Protein AF-A0A0J1GHX7-F1 (afdb_monomer)

Foldseek 3Di:
DDPPQFDEAEPPGDDDVPDQHAQEEEEAECQQDPPCLHLLNLLLRDPQFDSNNSYYYYPYDYLDFLPLCFDVRVNVVVLLVCLAPVHHHQAYEYYYLVSLCLVLLVQFDQACQPPPALVSRHDPVSLVVSLVRNQVSVVRSVVSNCVSCVPPPDQHAYEYEQAEQFFQPQFDPDNPPTDSNVVSCVSRNHDPPRVRSSVNSVVSSCSNVPVHQVVQDDVVNNYHYQHQYPQADRDPPHNVVQAVGRRHGGSVVSVSSCVPGPCVSCVVVVRGRDD

Structure (mmCIF, N/CA/C/O backbone):
data_AF-A0A0J1GHX7-F1
#
_entry.id   AF-A0A0J1GHX7-F1
#
loop_
_atom_site.group_PDB
_atom_site.id
_atom_site.type_symbol
_atom_site.label_atom_id
_atom_site.label_alt_id
_atom_site.label_comp_id
_atom_site.label_asym_id
_atom_site.label_entity_id
_atom_site.label_seq_id
_atom_site.pdbx_PDB_ins_code
_atom_site.Cartn_x
_atom_site.Cartn_y
_atom_site.Cartn_z
_atom_site.occupancy
_atom_site.B_iso_or_equiv
_atom_site.auth_seq_id
_atom_site.auth_comp_id
_atom_site.auth_asym_id
_atom_site.auth_atom_id
_atom_site.pdbx_PDB_model_num
ATOM 1 N N . MET A 1 1 ? -20.841 22.116 15.879 1.00 39.62 1 MET A N 1
ATOM 2 C CA . MET A 1 1 ? -19.797 21.302 16.531 1.00 39.62 1 MET A CA 1
ATOM 3 C C . MET A 1 1 ? -18.679 21.212 15.517 1.00 39.62 1 MET A C 1
ATOM 5 O O . MET A 1 1 ? -18.962 20.804 14.401 1.00 39.62 1 MET A O 1
ATOM 9 N N . GLY A 1 2 ? -17.511 21.783 15.819 1.00 34.97 2 GLY A N 1
ATOM 10 C CA . GLY A 1 2 ? -16.396 21.791 14.870 1.00 34.97 2 GLY A CA 1
ATOM 11 C C . GLY A 1 2 ? -15.996 20.358 14.542 1.00 34.97 2 GLY A C 1
ATOM 12 O O . GLY A 1 2 ? -16.041 19.516 15.436 1.00 34.97 2 GLY A O 1
ATOM 13 N N . ASN A 1 3 ? -15.664 20.095 13.277 1.00 38.22 3 ASN A N 1
ATOM 14 C CA . ASN A 1 3 ? -15.013 18.853 12.874 1.00 38.22 3 ASN A CA 1
ATOM 15 C C . ASN A 1 3 ? -13.794 18.672 13.782 1.00 38.22 3 ASN A C 1
ATOM 17 O O . ASN A 1 3 ? -12.821 19.415 13.663 1.00 38.22 3 ASN A O 1
ATOM 21 N N . VAL A 1 4 ? -13.870 17.737 14.724 1.00 54.72 4 VAL A N 1
ATOM 22 C CA . VAL A 1 4 ? -12.664 17.188 15.331 1.00 54.72 4 VAL A CA 1
ATOM 23 C C . VAL A 1 4 ? -12.093 16.329 14.214 1.00 54.72 4 VAL A C 1
ATOM 25 O O . VAL A 1 4 ? -12.652 15.280 13.913 1.00 54.72 4 VAL A O 1
ATOM 28 N N . GLY A 1 5 ? -11.122 16.874 13.478 1.00 73.44 5 GLY A N 1
ATOM 29 C CA . GLY A 1 5 ? -10.498 16.165 12.364 1.00 73.44 5 GLY A CA 1
ATOM 30 C C . GLY A 1 5 ? -9.956 14.823 12.842 1.00 73.44 5 GLY A C 1
ATOM 31 O O . GLY A 1 5 ? -9.514 14.709 13.989 1.00 73.44 5 GLY A O 1
ATOM 32 N N . GLY A 1 6 ? -10.028 13.805 11.987 1.00 88.56 6 GLY A N 1
ATOM 33 C CA . GLY A 1 6 ? -9.439 12.515 12.301 1.00 88.56 6 GLY A CA 1
ATOM 34 C C . GLY A 1 6 ? -7.923 12.597 12.486 1.00 88.56 6 GLY A C 1
ATOM 35 O O . GLY A 1 6 ? -7.286 13.600 12.162 1.00 88.56 6 GLY A O 1
ATOM 36 N N . SER A 1 7 ? -7.334 11.561 13.074 1.00 93.06 7 SER A N 1
ATOM 37 C CA . SER A 1 7 ? -5.921 11.546 13.455 1.00 93.06 7 SER A CA 1
ATOM 38 C C . SER A 1 7 ? -5.256 10.214 13.133 1.00 93.06 7 SER A C 1
ATOM 40 O O . SER A 1 7 ? -5.774 9.144 13.461 1.00 93.06 7 SER A O 1
ATOM 42 N N . VAL A 1 8 ? -4.061 10.288 12.548 1.00 93.50 8 VAL A N 1
ATOM 43 C CA . VAL A 1 8 ? -3.141 9.156 12.419 1.00 93.50 8 VAL A CA 1
ATOM 44 C C . VAL A 1 8 ? -2.022 9.333 13.440 1.00 93.50 8 VAL A C 1
ATOM 46 O O . VAL A 1 8 ? -1.218 10.250 13.329 1.00 93.50 8 VAL A O 1
ATOM 49 N N . TYR A 1 9 ? -1.958 8.446 14.430 1.00 92.56 9 TYR A N 1
ATOM 50 C CA . TYR A 1 9 ? -0.945 8.486 15.481 1.00 92.56 9 TYR A CA 1
ATOM 51 C C . TYR A 1 9 ? 0.257 7.619 15.105 1.00 92.56 9 TYR A C 1
ATOM 53 O O . TYR A 1 9 ? 0.171 6.384 15.102 1.00 92.56 9 TYR A O 1
ATOM 61 N N . ARG A 1 10 ? 1.393 8.256 14.833 1.00 89.75 10 ARG A N 1
ATOM 62 C CA . ARG A 1 10 ? 2.663 7.615 14.468 1.00 89.75 10 ARG A CA 1
ATOM 63 C C . ARG A 1 10 ? 3.368 6.978 15.674 1.00 89.75 10 ARG A C 1
ATOM 65 O O . ARG A 1 10 ? 2.952 7.182 16.822 1.00 89.75 10 ARG A O 1
ATOM 72 N N . PRO A 1 11 ? 4.444 6.193 15.461 1.00 85.12 11 PRO A N 1
ATOM 73 C CA . PRO A 1 11 ? 5.230 5.646 16.562 1.00 85.12 11 PRO A CA 1
ATOM 74 C C . PRO A 1 11 ? 5.734 6.745 17.510 1.00 85.12 11 PRO A C 1
ATOM 76 O O . PRO A 1 11 ? 6.377 7.699 17.085 1.00 85.12 11 PRO A O 1
ATOM 79 N N . GLY A 1 12 ? 5.442 6.596 18.805 1.00 84.31 12 GLY A N 1
ATOM 80 C CA . GLY A 1 12 ? 5.803 7.563 19.851 1.00 84.31 12 GLY A CA 1
ATOM 81 C C . GLY A 1 12 ? 4.743 8.632 20.139 1.00 84.31 12 GLY A C 1
ATOM 82 O O . GLY A 1 12 ? 4.782 9.242 21.205 1.00 84.31 12 GLY A O 1
ATOM 83 N N . GLU A 1 13 ? 3.760 8.820 19.260 1.00 89.44 13 GLU A N 1
ATOM 84 C CA . GLU A 1 13 ? 2.656 9.757 19.490 1.00 89.44 13 GLU A CA 1
ATOM 85 C C . GLU A 1 13 ? 1.564 9.108 20.345 1.00 89.44 13 GLU A C 1
ATOM 87 O O . GLU A 1 13 ? 1.299 7.908 20.251 1.00 89.44 13 GLU A O 1
ATOM 92 N N . SER A 1 14 ? 0.893 9.888 21.186 1.00 86.00 14 SER A N 1
ATOM 93 C CA . SER A 1 14 ? -0.242 9.424 21.990 1.00 86.00 14 SER A CA 1
ATOM 94 C C . SER A 1 14 ? -1.428 10.361 21.798 1.00 86.00 14 SER A C 1
ATOM 96 O O . SER A 1 14 ? -1.202 11.559 21.630 1.00 86.00 14 SER A O 1
ATOM 98 N N . PRO A 1 15 ? -2.672 9.850 21.827 1.00 86.81 15 PRO A N 1
ATOM 99 C CA . PRO A 1 15 ? -3.844 10.709 21.881 1.00 86.81 15 PRO A CA 1
ATOM 100 C C . PRO A 1 15 ? -3.767 11.644 23.086 1.00 86.81 15 PRO A C 1
ATOM 102 O O . PRO A 1 15 ? -3.344 11.230 24.171 1.00 86.81 15 PRO A O 1
ATOM 105 N N . ASP A 1 16 ? -4.198 12.889 22.897 1.00 85.69 16 ASP A N 1
ATOM 106 C CA . ASP A 1 16 ? -4.341 13.831 24.000 1.00 85.69 16 ASP A CA 1
ATOM 107 C C . ASP A 1 16 ? -5.302 13.278 25.067 1.00 85.69 16 ASP A C 1
ATOM 109 O O . ASP A 1 16 ? -6.222 12.511 24.751 1.00 85.69 16 ASP A O 1
ATOM 113 N N . PRO A 1 17 ? -5.148 13.669 26.344 1.00 83.00 17 PRO A N 1
ATOM 114 C CA . PRO A 1 17 ? -6.083 13.274 27.389 1.00 83.00 17 PRO A CA 1
ATOM 115 C C . PRO A 1 17 ? -7.536 13.611 27.014 1.00 83.00 17 PRO A C 1
ATOM 117 O O . PRO A 1 17 ? -7.891 14.774 26.839 1.00 83.00 17 PRO A O 1
ATOM 120 N N . GLY A 1 18 ? -8.386 12.585 26.922 1.00 79.69 18 GLY A N 1
ATOM 121 C CA . GLY A 1 18 ? -9.800 12.725 26.552 1.00 79.69 18 GLY A CA 1
ATOM 122 C C . GLY A 1 18 ? -10.101 12.615 25.052 1.00 79.69 18 GLY A C 1
ATOM 123 O O . GLY A 1 18 ? -11.275 12.649 24.687 1.00 79.69 18 GLY A O 1
ATOM 124 N N . ALA A 1 19 ? -9.087 12.447 24.198 1.00 84.12 19 ALA A N 1
ATOM 125 C CA . ALA A 1 19 ? -9.284 12.093 22.795 1.00 84.12 19 ALA A CA 1
ATOM 126 C C . ALA A 1 19 ? -9.784 10.645 22.646 1.00 84.12 19 ALA A C 1
ATOM 128 O O . ALA A 1 19 ? -9.504 9.778 23.482 1.00 84.12 19 ALA A O 1
ATOM 129 N N . THR A 1 20 ? -10.519 10.381 21.564 1.00 80.00 20 THR A N 1
ATOM 130 C CA . THR A 1 20 ? -10.960 9.030 21.200 1.00 80.00 20 THR A CA 1
ATOM 131 C C . THR A 1 20 ? -9.737 8.130 20.991 1.00 80.00 20 THR A C 1
ATOM 133 O O . THR A 1 20 ? -8.828 8.517 20.251 1.00 80.00 20 THR A O 1
ATOM 136 N N . PRO A 1 21 ? -9.667 6.945 21.627 1.00 90.00 21 PRO A N 1
ATOM 137 C CA . PRO A 1 21 ? -8.582 6.012 21.357 1.00 90.00 21 PRO A CA 1
ATOM 138 C C . PRO A 1 21 ? -8.630 5.556 19.889 1.00 90.00 21 PRO A C 1
ATOM 140 O O . PRO A 1 21 ? -9.718 5.504 19.313 1.00 90.00 21 PRO A O 1
ATOM 143 N N . PRO A 1 22 ? -7.487 5.203 19.275 1.00 95.00 22 PRO A N 1
ATOM 144 C CA . PRO A 1 22 ? -7.484 4.739 17.897 1.00 95.00 22 PRO A CA 1
ATOM 145 C C . PRO A 1 22 ? -8.306 3.460 17.737 1.00 95.00 22 PRO A C 1
ATOM 147 O O . PRO A 1 22 ? -8.055 2.476 18.429 1.00 95.00 22 PRO A O 1
ATOM 150 N N . ALA A 1 23 ? -9.258 3.481 16.811 1.00 96.38 23 ALA A N 1
ATOM 151 C CA . ALA A 1 23 ? -10.059 2.324 16.430 1.00 96.38 23 ALA A CA 1
ATOM 152 C C . ALA A 1 23 ? -9.286 1.393 15.491 1.00 96.38 23 ALA A C 1
ATOM 154 O O . ALA A 1 23 ? -9.353 0.172 15.629 1.00 96.38 23 ALA A O 1
ATOM 155 N N . GLY A 1 24 ? -8.496 1.966 14.583 1.00 97.06 24 GLY A N 1
ATOM 156 C CA . GLY A 1 24 ? -7.704 1.211 13.621 1.00 97.06 24 GLY A CA 1
ATOM 157 C C . GLY A 1 24 ? -6.247 1.026 14.034 1.00 97.06 24 GLY A C 1
ATOM 158 O O . GLY A 1 24 ? -5.639 1.919 14.629 1.00 97.06 24 GLY A O 1
ATOM 159 N N . LEU A 1 25 ? -5.656 -0.101 13.634 1.00 96.50 25 LEU A N 1
ATOM 160 C CA . LEU A 1 25 ? -4.206 -0.303 13.597 1.00 96.50 25 LEU A CA 1
ATOM 161 C C . LEU A 1 25 ? -3.747 -0.455 12.146 1.00 96.50 25 LEU A C 1
ATOM 163 O O . LEU A 1 25 ? -4.210 -1.346 11.439 1.00 96.50 25 LEU A O 1
ATOM 167 N N . ALA A 1 26 ? -2.798 0.366 11.717 1.00 95.62 26 ALA A N 1
ATOM 168 C CA . ALA A 1 26 ? -2.208 0.290 10.393 1.00 95.62 26 ALA A CA 1
ATOM 169 C C . ALA A 1 26 ? -0.742 -0.155 10.442 1.00 95.62 26 ALA A C 1
ATOM 171 O O . ALA A 1 26 ? 0.028 0.305 11.282 1.00 95.62 26 ALA A O 1
ATOM 172 N N . LEU A 1 27 ? -0.349 -1.008 9.504 1.00 92.81 27 LEU A N 1
ATOM 173 C CA . LEU A 1 27 ? 1.023 -1.413 9.204 1.00 92.81 27 LEU A CA 1
ATOM 174 C C . LEU A 1 27 ? 1.236 -1.152 7.717 1.00 92.81 27 LEU A C 1
ATOM 176 O O . LEU A 1 27 ? 0.420 -1.590 6.915 1.00 92.81 27 LEU A O 1
ATOM 180 N N . GLY A 1 28 ? 2.279 -0.426 7.331 1.00 87.81 28 GLY A N 1
ATOM 181 C CA . GLY A 1 28 ? 2.494 -0.121 5.920 1.00 87.81 28 GLY A CA 1
ATOM 182 C C . GLY A 1 28 ? 3.747 0.693 5.648 1.00 87.81 28 GLY A C 1
ATOM 183 O O . GLY A 1 28 ? 4.465 1.083 6.571 1.00 87.81 28 GLY A O 1
ATOM 184 N N . ASP A 1 29 ? 3.985 0.929 4.362 1.00 85.75 29 ASP A N 1
ATOM 185 C CA . ASP A 1 29 ? 5.124 1.677 3.835 1.00 85.75 29 ASP A CA 1
ATOM 186 C C . ASP A 1 29 ? 4.788 3.164 3.633 1.00 85.75 29 ASP A C 1
ATOM 188 O O . ASP A 1 29 ? 3.957 3.747 4.339 1.00 85.75 29 ASP A O 1
ATOM 192 N N . ALA A 1 30 ? 5.463 3.796 2.670 1.00 86.88 30 ALA A N 1
ATOM 193 C CA . ALA A 1 30 ? 5.311 5.199 2.346 1.00 86.88 30 ALA A CA 1
ATOM 194 C C . ALA A 1 30 ? 3.848 5.601 2.117 1.00 86.88 30 ALA A C 1
ATOM 196 O O . ALA A 1 30 ? 3.474 6.659 2.613 1.00 86.88 30 ALA A O 1
ATOM 197 N N . TRP A 1 31 ? 3.001 4.776 1.478 1.00 90.50 31 TRP A N 1
ATOM 198 C CA . TRP A 1 31 ? 1.586 5.124 1.233 1.00 90.50 31 TRP A CA 1
ATOM 199 C C . TRP A 1 31 ? 0.800 5.378 2.524 1.00 90.50 31 TRP A C 1
ATOM 201 O O . TRP A 1 31 ? -0.198 6.098 2.517 1.00 90.50 31 TRP A O 1
ATOM 211 N N . PHE A 1 32 ? 1.241 4.794 3.640 1.00 91.00 32 PHE A N 1
ATOM 212 C CA . PHE A 1 32 ? 0.635 4.988 4.957 1.00 91.00 32 PHE A CA 1
ATOM 213 C C . PHE A 1 32 ? 1.411 6.003 5.804 1.00 91.00 32 PHE A C 1
ATOM 215 O O . PHE A 1 32 ? 0.823 6.648 6.671 1.00 91.00 32 PHE A O 1
ATOM 222 N N . TRP A 1 33 ? 2.719 6.143 5.572 1.00 84.56 33 TRP A N 1
ATOM 223 C CA . TRP A 1 33 ? 3.640 6.819 6.485 1.00 84.56 33 TRP A CA 1
ATOM 224 C C . TRP A 1 33 ? 4.143 8.191 6.015 1.00 84.56 33 TRP A C 1
ATOM 226 O O . TRP A 1 33 ? 4.412 9.055 6.856 1.00 84.56 33 TRP A O 1
ATOM 236 N N . HIS A 1 34 ? 4.299 8.411 4.708 1.00 78.19 34 HIS A N 1
ATOM 237 C CA . HIS A 1 34 ? 5.069 9.534 4.177 1.00 78.19 34 HIS A CA 1
ATOM 238 C C . HIS A 1 34 ? 4.358 10.891 4.330 1.00 78.19 34 HIS A C 1
ATOM 240 O O . HIS A 1 34 ? 3.414 11.206 3.611 1.00 78.19 34 HIS A O 1
ATOM 246 N N . ALA A 1 35 ? 4.872 11.733 5.235 1.00 76.19 35 ALA A N 1
ATOM 247 C CA . ALA A 1 35 ? 4.361 13.084 5.495 1.00 76.19 35 ALA A CA 1
ATOM 248 C C . ALA A 1 35 ? 2.837 13.112 5.774 1.00 76.19 35 ALA A C 1
ATOM 250 O O . ALA A 1 35 ? 2.278 12.140 6.274 1.00 76.19 35 ALA A O 1
ATOM 251 N N . GLU A 1 36 ? 2.173 14.251 5.579 1.00 71.94 36 GLU A N 1
ATOM 252 C CA . GLU A 1 36 ? 0.735 14.417 5.876 1.00 71.94 36 GLU A CA 1
ATOM 253 C C . GLU A 1 36 ? -0.177 14.056 4.690 1.00 71.94 36 GLU A C 1
ATOM 255 O O . GLU A 1 36 ? -1.393 14.140 4.791 1.00 71.94 36 GLU A O 1
ATOM 260 N N . GLN A 1 37 ? 0.378 13.641 3.553 1.00 82.94 37 GLN A N 1
ATOM 261 C CA . GLN A 1 37 ? -0.397 13.310 2.355 1.00 82.94 37 GLN A CA 1
ATOM 262 C C . GLN A 1 37 ? -0.408 11.800 2.139 1.00 82.94 37 GLN A C 1
ATOM 264 O O . GLN A 1 37 ? 0.176 11.318 1.179 1.00 82.94 37 GLN A O 1
ATOM 269 N N . THR A 1 38 ? -1.008 11.044 3.056 1.00 91.38 38 THR A N 1
ATOM 270 C CA . THR A 1 38 ? -1.042 9.571 3.010 1.00 91.38 38 THR A CA 1
ATOM 271 C C . THR A 1 38 ? -2.456 9.058 2.782 1.00 91.38 38 THR A C 1
ATOM 273 O O . THR A 1 38 ? -3.434 9.765 3.042 1.00 91.38 38 THR A O 1
ATOM 276 N N . LEU A 1 39 ? -2.580 7.791 2.377 1.00 94.44 39 LEU A N 1
ATOM 277 C CA . LEU A 1 39 ? -3.873 7.116 2.268 1.00 94.44 39 LEU A CA 1
ATOM 278 C C . LEU A 1 39 ? -4.634 7.133 3.603 1.00 94.44 39 LEU A C 1
ATOM 280 O O . LEU A 1 39 ? -5.840 7.363 3.635 1.00 94.44 39 LEU A O 1
ATOM 284 N N . LEU A 1 40 ? -3.923 6.926 4.717 1.00 94.62 40 LEU A N 1
ATOM 285 C CA . LEU A 1 40 ? -4.523 6.936 6.052 1.00 94.62 40 LEU A CA 1
ATOM 286 C C . LEU A 1 40 ? -4.978 8.334 6.466 1.00 94.62 40 LEU A C 1
ATOM 288 O O . LEU A 1 40 ? -6.048 8.460 7.055 1.00 94.62 40 LEU A O 1
ATOM 292 N N . GLN A 1 41 ? -4.195 9.373 6.155 1.00 93.50 41 GLN A N 1
ATOM 293 C CA . GLN A 1 41 ? -4.589 10.746 6.461 1.00 93.50 41 GLN A CA 1
ATOM 294 C C . GLN A 1 41 ? -5.819 11.144 5.639 1.00 93.50 41 GLN A C 1
ATOM 296 O O . GLN A 1 41 ? -6.792 11.651 6.194 1.00 93.50 41 GLN A O 1
ATOM 301 N N . ALA A 1 42 ? -5.822 10.822 4.341 1.00 94.44 42 ALA A N 1
ATOM 302 C CA . ALA A 1 42 ? -6.977 11.029 3.475 1.00 94.44 42 ALA A CA 1
ATOM 303 C C . ALA A 1 42 ? -8.219 10.277 3.988 1.00 94.44 42 ALA A C 1
ATOM 305 O O . ALA A 1 42 ? -9.318 10.823 3.934 1.00 94.44 42 ALA A O 1
ATOM 306 N N . LEU A 1 43 ? -8.050 9.071 4.548 1.00 95.56 43 LEU A N 1
ATOM 307 C CA . LEU A 1 43 ? -9.140 8.309 5.153 1.00 95.56 43 LEU A CA 1
ATOM 308 C C . LEU A 1 43 ? -9.698 9.028 6.386 1.00 95.56 43 LEU A C 1
ATOM 310 O O . LEU A 1 43 ? -10.877 9.364 6.400 1.00 95.56 43 LEU A O 1
ATOM 314 N N . VAL A 1 44 ? -8.880 9.293 7.409 1.00 94.19 44 VAL A N 1
ATOM 315 C CA . VAL A 1 44 ? -9.382 9.835 8.688 1.00 94.19 44 VAL A CA 1
ATOM 316 C C . VAL A 1 44 ? -9.926 11.264 8.574 1.00 94.19 44 VAL A C 1
ATOM 318 O O . VAL A 1 44 ? -10.766 11.669 9.376 1.00 94.19 44 VAL A O 1
ATOM 321 N N . GLU A 1 45 ? -9.483 12.036 7.580 1.00 92.88 45 GLU A N 1
ATOM 322 C CA . GLU A 1 45 ? -10.022 13.370 7.288 1.00 92.88 45 GLU A CA 1
ATOM 323 C C . GLU A 1 45 ? -11.321 13.338 6.475 1.00 92.88 45 GLU A C 1
ATOM 325 O O . GLU A 1 45 ? -12.009 14.360 6.368 1.00 92.88 45 GLU A O 1
ATOM 330 N N . HIS A 1 46 ? -11.665 12.191 5.885 1.00 94.75 46 HIS A N 1
ATOM 331 C CA . HIS A 1 46 ? -12.798 12.098 4.985 1.00 94.75 46 HIS A CA 1
ATOM 332 C C . HIS A 1 46 ? -14.130 12.262 5.739 1.00 94.75 46 HIS A C 1
ATOM 334 O O . HIS A 1 46 ? -14.400 11.523 6.688 1.00 94.75 46 HIS A O 1
ATOM 340 N N . PRO A 1 47 ? -15.050 13.139 5.289 1.00 93.44 47 PRO A N 1
ATOM 341 C CA . PRO A 1 47 ? -16.291 13.438 6.012 1.00 93.44 47 PRO A CA 1
ATOM 342 C C . PRO A 1 47 ? -17.278 12.265 6.103 1.00 93.44 47 PRO A C 1
ATOM 344 O O . PRO A 1 47 ? -18.247 12.339 6.854 1.00 93.44 47 PRO A O 1
ATOM 347 N N . GLN A 1 48 ? -17.075 11.205 5.316 1.00 95.38 48 GLN A N 1
ATOM 348 C CA . GLN A 1 48 ? -17.890 9.991 5.396 1.00 95.38 48 GLN A CA 1
ATOM 349 C C . GLN A 1 48 ? -17.365 8.966 6.411 1.00 95.38 48 GLN A C 1
ATOM 351 O O . GLN A 1 48 ? -18.091 8.010 6.691 1.00 95.38 48 GLN A O 1
ATOM 356 N N . VAL A 1 49 ? -16.153 9.129 6.955 1.00 95.69 49 VAL A N 1
ATOM 357 C CA . VAL A 1 49 ? -15.652 8.234 8.008 1.00 95.69 49 VAL A CA 1
ATOM 358 C C . VAL A 1 49 ? -16.420 8.490 9.298 1.00 95.69 49 VAL A C 1
ATOM 360 O O . VAL A 1 49 ? -16.636 9.636 9.697 1.00 95.69 49 VAL A O 1
ATOM 363 N N . ALA A 1 50 ? -16.879 7.414 9.935 1.00 95.38 50 ALA A N 1
ATOM 364 C CA . ALA A 1 50 ? -17.569 7.516 11.210 1.00 95.38 50 ALA A CA 1
ATOM 365 C C . ALA A 1 50 ? -16.619 8.104 12.274 1.00 95.38 50 ALA A C 1
ATOM 367 O O . ALA A 1 50 ? -15.460 7.684 12.333 1.00 95.38 50 ALA A O 1
ATOM 368 N N . PRO A 1 51 ? -17.066 9.033 13.137 1.00 93.06 51 PRO A N 1
ATOM 369 C CA . PRO A 1 51 ? -16.201 9.654 14.144 1.00 93.06 51 PRO A CA 1
ATOM 370 C C . PRO A 1 51 ? -15.468 8.656 15.054 1.00 93.06 51 PRO A C 1
ATOM 372 O O . PRO A 1 51 ? -14.338 8.909 15.464 1.00 93.06 51 PRO A O 1
ATOM 375 N N . GLU A 1 52 ? -16.087 7.514 15.353 1.00 93.81 52 GLU A N 1
ATOM 376 C CA . GLU A 1 52 ? -15.496 6.422 16.127 1.00 93.81 52 GLU A CA 1
ATOM 377 C C . GLU A 1 52 ? -14.340 5.708 15.408 1.00 93.81 52 GLU A C 1
ATOM 379 O O . GLU A 1 52 ? -13.503 5.120 16.081 1.00 93.81 52 GLU A O 1
ATOM 384 N N . HIS A 1 53 ? -14.255 5.809 14.079 1.00 95.75 53 HIS A N 1
ATOM 385 C CA . HIS A 1 53 ? -13.212 5.219 13.232 1.00 95.75 53 HIS A CA 1
ATOM 386 C C . HIS A 1 53 ? -12.194 6.250 12.714 1.00 95.75 53 HIS A C 1
ATOM 388 O O . HIS A 1 53 ? -11.237 5.901 12.026 1.00 95.75 53 HIS A O 1
ATOM 394 N N . ALA A 1 54 ? -12.355 7.528 13.068 1.00 94.62 54 ALA A N 1
ATOM 395 C CA . ALA A 1 54 ? -11.506 8.623 12.598 1.00 94.62 54 ALA A CA 1
ATOM 396 C C . ALA A 1 54 ? -10.138 8.700 13.311 1.00 94.62 54 ALA A C 1
ATOM 398 O O . ALA A 1 54 ? -9.439 9.703 13.209 1.00 94.62 54 ALA A O 1
ATOM 399 N N . ALA A 1 55 ? -9.739 7.666 14.052 1.00 95.50 55 ALA A N 1
ATOM 400 C CA . ALA A 1 55 ? -8.470 7.611 14.768 1.00 95.50 55 ALA A CA 1
ATOM 401 C C . ALA A 1 55 ? -7.748 6.290 14.467 1.00 95.50 55 ALA A C 1
ATOM 403 O O . ALA A 1 55 ? -8.271 5.212 14.757 1.00 95.50 55 ALA A O 1
ATOM 404 N N . ILE A 1 56 ? -6.533 6.367 13.914 1.00 95.81 56 ILE A N 1
ATOM 405 C CA . ILE A 1 56 ? -5.741 5.200 13.493 1.00 95.81 56 ILE A CA 1
ATOM 406 C C . ILE A 1 56 ? -4.354 5.242 14.135 1.00 95.81 56 ILE A C 1
ATOM 408 O O . ILE A 1 56 ? -3.670 6.261 14.116 1.00 95.81 56 ILE A O 1
ATOM 412 N N . ARG A 1 57 ? -3.906 4.115 14.687 1.00 95.25 57 ARG A N 1
ATOM 413 C CA . ARG A 1 57 ? -2.531 3.902 15.145 1.00 95.25 57 ARG A CA 1
ATOM 414 C C . ARG A 1 57 ? -1.691 3.383 13.983 1.00 95.25 57 ARG A C 1
ATOM 416 O O . ARG A 1 57 ? -1.917 2.266 13.534 1.00 95.25 57 ARG A O 1
ATOM 423 N N . LEU A 1 58 ? -0.697 4.142 13.532 1.00 93.19 58 LEU A N 1
ATOM 424 C CA . LEU A 1 58 ? 0.235 3.703 12.493 1.00 93.19 58 LEU A CA 1
ATOM 425 C C . LEU A 1 58 ? 1.506 3.097 13.101 1.00 93.19 58 LEU A C 1
ATOM 427 O O . LEU A 1 58 ? 2.224 3.747 13.861 1.00 93.19 58 LEU A O 1
ATOM 431 N N . LEU A 1 59 ? 1.814 1.870 12.690 1.00 87.19 59 LEU A N 1
ATOM 432 C CA . LEU A 1 59 ? 3.038 1.125 12.973 1.00 87.19 59 LEU A CA 1
ATOM 433 C C . LEU A 1 59 ? 3.863 0.935 11.688 1.00 87.19 59 LEU A C 1
ATOM 435 O O . LEU A 1 59 ? 4.231 -0.170 11.314 1.00 87.19 59 LEU A O 1
ATOM 439 N N . GLY A 1 60 ? 4.148 2.022 10.978 1.00 73.19 60 GLY A N 1
ATOM 440 C CA . GLY A 1 60 ? 5.073 2.020 9.842 1.00 73.19 60 GLY A CA 1
ATOM 441 C C . GLY A 1 60 ? 6.469 2.451 10.283 1.00 73.19 60 GLY A C 1
ATOM 442 O O . GLY A 1 60 ? 6.601 3.426 11.028 1.00 73.19 60 GLY A O 1
ATOM 443 N N . PHE A 1 61 ? 7.502 1.750 9.820 1.00 76.06 61 PHE A N 1
ATOM 444 C CA . PHE A 1 61 ? 8.877 2.242 9.862 1.00 76.06 61 PHE A CA 1
ATOM 445 C C . PHE A 1 61 ? 9.339 2.475 8.428 1.00 76.06 61 PHE A C 1
ATOM 447 O O . PHE A 1 61 ? 9.062 1.668 7.542 1.00 76.06 61 PHE A O 1
ATOM 454 N N . ASN A 1 62 ? 10.009 3.602 8.189 1.00 71.19 62 ASN A N 1
ATOM 455 C CA . ASN A 1 62 ? 10.492 3.937 6.854 1.00 71.19 62 ASN A CA 1
ATOM 456 C C . ASN A 1 62 ? 11.421 2.823 6.333 1.00 71.19 62 ASN A C 1
ATOM 458 O O . ASN A 1 62 ? 12.390 2.478 7.009 1.00 71.19 62 ASN A O 1
ATOM 462 N N . GLY A 1 63 ? 11.105 2.269 5.159 1.00 76.25 63 GLY A N 1
ATOM 463 C CA . GLY A 1 63 ? 11.852 1.177 4.526 1.00 76.25 63 GLY A CA 1
ATOM 464 C C . GLY A 1 63 ? 11.594 -0.230 5.081 1.00 76.25 63 GLY A C 1
ATOM 465 O O . GLY A 1 63 ? 12.238 -1.169 4.624 1.00 76.25 63 GLY A O 1
ATOM 466 N N . ALA A 1 64 ? 10.681 -0.408 6.042 1.00 84.50 64 ALA A N 1
ATOM 467 C CA . ALA A 1 64 ? 10.431 -1.723 6.628 1.00 84.50 64 ALA A CA 1
ATOM 468 C C . ALA A 1 64 ? 9.748 -2.691 5.654 1.00 84.50 64 ALA A C 1
ATOM 470 O O . ALA A 1 64 ? 8.842 -2.304 4.910 1.00 84.50 64 ALA A O 1
ATOM 471 N N . ARG A 1 65 ? 10.162 -3.958 5.724 1.00 90.12 65 ARG A N 1
ATOM 472 C CA . ARG A 1 65 ? 9.594 -5.095 4.985 1.00 90.12 65 ARG A CA 1
ATOM 473 C C . ARG A 1 65 ? 8.628 -5.887 5.852 1.00 90.12 65 ARG A C 1
ATOM 475 O O . ARG A 1 65 ? 8.745 -5.904 7.081 1.00 90.12 65 ARG A O 1
ATOM 482 N N . LEU A 1 66 ? 7.712 -6.619 5.224 1.00 92.12 66 LEU A N 1
ATOM 483 C CA . LEU A 1 66 ? 6.694 -7.388 5.949 1.00 92.12 66 LEU A CA 1
ATOM 484 C C . LEU A 1 66 ? 7.289 -8.443 6.898 1.00 92.12 66 LEU A C 1
ATOM 486 O O . LEU A 1 66 ? 6.779 -8.649 8.000 1.00 92.12 66 LEU A O 1
ATOM 490 N N . ASN A 1 67 ? 8.394 -9.086 6.518 1.00 91.50 67 ASN A N 1
ATOM 491 C CA . ASN A 1 67 ? 9.043 -10.101 7.353 1.00 91.50 67 ASN A CA 1
ATOM 492 C C . ASN A 1 67 ? 9.730 -9.523 8.612 1.00 91.50 67 ASN A C 1
ATOM 494 O O . ASN A 1 67 ? 9.927 -10.241 9.593 1.00 91.50 67 ASN A O 1
ATOM 498 N N . GLU A 1 68 ? 10.039 -8.225 8.640 1.00 91.50 68 GLU A N 1
ATOM 499 C CA . GLU A 1 68 ? 10.663 -7.564 9.794 1.00 91.50 68 GLU A CA 1
AT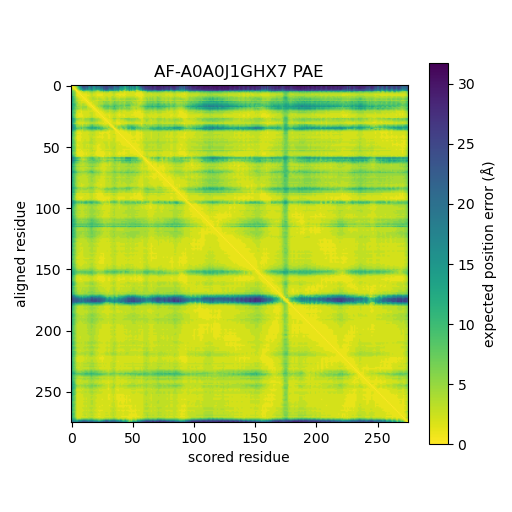OM 500 C C . GLU A 1 68 ? 9.674 -7.346 10.945 1.00 91.50 68 GLU A C 1
ATOM 502 O O . GLU A 1 68 ? 10.073 -7.085 12.080 1.00 91.50 68 GLU A O 1
ATOM 507 N N . TYR A 1 69 ? 8.384 -7.506 10.671 1.00 90.88 69 TYR A N 1
ATOM 508 C CA . TYR A 1 69 ? 7.291 -7.356 11.619 1.00 90.88 69 TYR A CA 1
ATOM 509 C C . TYR A 1 69 ? 6.899 -8.656 12.337 1.00 90.88 69 TYR A C 1
ATOM 511 O O . TYR A 1 69 ? 6.072 -8.632 13.252 1.00 90.88 69 TYR A O 1
ATOM 519 N N . ILE A 1 70 ? 7.478 -9.798 11.962 1.00 91.81 70 ILE A N 1
ATOM 520 C CA . ILE A 1 70 ? 7.090 -11.119 12.477 1.00 91.81 70 ILE A CA 1
ATOM 521 C C . ILE A 1 70 ? 8.287 -11.873 13.060 1.00 91.81 70 ILE A C 1
ATOM 523 O O . ILE A 1 70 ? 9.437 -11.539 12.800 1.00 91.81 70 ILE A O 1
ATOM 527 N N . GLY A 1 71 ? 8.018 -12.895 13.880 1.00 90.06 71 GLY A N 1
ATOM 528 C CA . GLY A 1 71 ? 9.059 -13.740 14.476 1.00 90.06 71 GLY A CA 1
ATOM 529 C C . GLY A 1 71 ? 10.128 -12.938 15.231 1.00 90.06 71 GLY A C 1
ATOM 530 O O . GLY A 1 71 ? 9.806 -12.205 16.178 1.00 90.06 71 GLY A O 1
ATOM 531 N N . ASP A 1 72 ? 11.374 -13.091 14.776 1.00 90.19 72 ASP A N 1
ATOM 532 C CA . ASP A 1 72 ? 12.574 -12.407 15.278 1.00 90.19 72 ASP A CA 1
ATOM 533 C C . ASP A 1 72 ? 12.947 -11.157 14.455 1.00 90.19 72 ASP A C 1
ATOM 535 O O . ASP A 1 72 ? 14.035 -10.603 14.613 1.00 90.19 72 ASP A O 1
ATOM 539 N N . GLY A 1 73 ? 12.050 -10.701 13.576 1.00 91.81 73 GLY A N 1
ATOM 540 C CA . GLY A 1 73 ? 12.208 -9.471 12.812 1.00 91.81 73 GLY A CA 1
ATOM 541 C C . GLY A 1 73 ? 12.378 -8.240 13.708 1.00 91.81 73 GLY A C 1
ATOM 542 O O . GLY A 1 73 ? 11.874 -8.185 14.837 1.00 91.81 73 GLY A O 1
ATOM 543 N N . ALA A 1 74 ? 13.083 -7.230 13.191 1.00 91.00 74 ALA A N 1
ATOM 544 C CA . ALA A 1 74 ? 13.496 -6.043 13.945 1.00 91.00 74 ALA A CA 1
ATOM 545 C C . ALA A 1 74 ? 12.330 -5.270 14.596 1.00 91.00 74 ALA A C 1
ATOM 547 O O . ALA A 1 74 ? 12.508 -4.644 15.642 1.00 91.00 74 ALA A O 1
ATOM 548 N N . TYR A 1 75 ? 11.131 -5.351 14.015 1.00 90.88 75 TYR A N 1
ATOM 549 C CA . TYR A 1 75 ? 9.923 -4.650 14.454 1.00 90.88 75 TYR A CA 1
ATOM 550 C C . TYR A 1 75 ? 8.867 -5.578 15.069 1.00 90.88 75 TYR A C 1
ATOM 552 O O . TYR A 1 75 ? 7.809 -5.116 15.505 1.00 90.88 75 TYR A O 1
ATOM 560 N N . ALA A 1 76 ? 9.148 -6.878 15.186 1.00 91.50 76 ALA A N 1
ATOM 561 C CA . ALA A 1 76 ? 8.185 -7.853 15.692 1.00 91.50 76 ALA A CA 1
ATOM 562 C C . ALA A 1 76 ? 7.761 -7.589 17.147 1.00 91.50 76 ALA A C 1
ATOM 564 O O . ALA A 1 76 ? 6.617 -7.838 17.536 1.00 91.50 76 ALA A O 1
ATOM 565 N N . SER A 1 77 ? 8.661 -7.041 17.970 1.00 90.88 77 SER A N 1
ATOM 566 C CA . SER A 1 77 ? 8.347 -6.640 19.347 1.00 90.88 77 SER A CA 1
ATOM 567 C C . SER A 1 77 ? 7.328 -5.498 19.411 1.00 90.88 77 SER A C 1
ATOM 569 O O . SER A 1 77 ? 6.471 -5.504 20.295 1.00 90.88 77 SER A O 1
ATOM 571 N N . VAL A 1 78 ? 7.367 -4.567 18.454 1.00 89.00 78 VAL A N 1
ATOM 572 C CA . VAL A 1 78 ? 6.458 -3.414 18.384 1.00 89.00 78 VAL A CA 1
ATOM 573 C C . VAL A 1 78 ? 5.037 -3.874 18.081 1.00 89.00 78 VAL A C 1
ATOM 575 O O . VAL A 1 78 ? 4.102 -3.414 18.738 1.00 89.00 78 VAL A O 1
ATOM 578 N N . ILE A 1 79 ? 4.869 -4.828 17.160 1.00 90.50 79 ILE A N 1
ATOM 579 C CA . ILE A 1 79 ? 3.559 -5.440 16.902 1.00 90.50 79 ILE A CA 1
ATOM 580 C C . ILE A 1 79 ? 3.048 -6.159 18.144 1.00 90.50 79 ILE A C 1
ATOM 582 O O . ILE A 1 79 ? 1.917 -5.924 18.562 1.00 90.50 79 ILE A O 1
ATOM 586 N N . ARG A 1 80 ? 3.876 -7.003 18.775 1.00 90.25 80 ARG A N 1
ATOM 587 C CA . ARG A 1 80 ? 3.466 -7.740 19.982 1.00 90.25 80 ARG A CA 1
ATOM 588 C C . ARG A 1 80 ? 3.019 -6.813 21.112 1.00 90.25 80 ARG A C 1
ATOM 590 O O . ARG A 1 80 ? 2.073 -7.146 21.817 1.00 90.25 80 ARG A O 1
ATOM 597 N N . MET A 1 81 ? 3.675 -5.664 21.267 1.00 91.44 81 MET A N 1
ATOM 598 C CA . MET A 1 81 ? 3.296 -4.651 22.252 1.00 91.44 81 MET A CA 1
ATOM 599 C C . MET A 1 81 ? 1.912 -4.050 21.961 1.00 91.44 81 MET A C 1
ATOM 601 O O . MET A 1 81 ? 1.120 -3.879 22.885 1.00 91.44 81 MET A O 1
ATOM 605 N N . HIS A 1 82 ? 1.606 -3.760 20.692 1.00 92.81 82 HIS A N 1
ATOM 606 C CA . HIS A 1 82 ? 0.331 -3.149 20.299 1.00 92.81 82 HIS A CA 1
ATOM 607 C C . HIS A 1 82 ? -0.821 -4.149 20.171 1.00 92.81 82 HIS A C 1
ATOM 609 O O . HIS A 1 82 ? -1.974 -3.768 20.308 1.00 92.81 82 HIS A O 1
ATOM 615 N N . LEU A 1 83 ? -0.531 -5.433 19.971 1.00 92.88 83 LEU A N 1
ATOM 616 C CA . LEU A 1 83 ? -1.519 -6.514 20.011 1.00 92.88 83 LEU A CA 1
ATOM 617 C C . LEU A 1 83 ? -1.706 -7.092 21.430 1.00 92.88 83 LEU A C 1
ATOM 619 O O . LEU A 1 83 ? -2.104 -8.250 21.591 1.00 92.88 83 LEU A O 1
ATOM 623 N N . SER A 1 84 ? -1.382 -6.318 22.468 1.00 89.44 84 SER A N 1
ATOM 624 C CA . SER A 1 84 ? -1.580 -6.719 23.860 1.00 89.44 84 SER A CA 1
ATOM 625 C C . SER A 1 84 ? -3.054 -6.587 24.278 1.00 89.44 84 SER A C 1
ATOM 627 O O . SER A 1 84 ? -3.794 -5.815 23.678 1.00 89.44 84 SER A O 1
ATOM 629 N N . PRO A 1 85 ? -3.510 -7.289 25.333 1.00 84.06 85 PRO A N 1
ATOM 630 C CA . PRO A 1 85 ? -4.888 -7.169 25.821 1.00 84.06 85 PRO A CA 1
ATOM 631 C C . PRO A 1 85 ? -5.282 -5.782 26.351 1.00 84.06 85 PRO A C 1
ATOM 633 O O . PRO A 1 85 ? -6.446 -5.584 26.667 1.00 84.06 85 PRO A O 1
ATOM 636 N N . GLU A 1 86 ? -4.331 -4.863 26.527 1.00 86.25 86 GLU A N 1
ATOM 637 C CA . GLU A 1 86 ? -4.574 -3.506 27.038 1.00 86.25 86 GLU A CA 1
ATOM 638 C C . GLU A 1 86 ? -4.957 -2.529 25.920 1.00 86.25 86 GLU A C 1
ATOM 640 O O . GLU A 1 86 ? -5.535 -1.475 26.183 1.00 86.25 86 GLU A O 1
ATOM 645 N N . LEU A 1 87 ? -4.639 -2.883 24.673 1.00 89.00 87 LEU A N 1
ATOM 646 C CA . LEU A 1 87 ? -4.923 -2.097 23.484 1.00 89.00 87 LEU A CA 1
ATOM 647 C C . LEU A 1 87 ? -5.911 -2.864 22.610 1.00 89.00 87 LEU A C 1
ATOM 649 O O . LEU A 1 87 ? -5.722 -4.038 22.291 1.00 89.00 87 LEU A O 1
ATOM 653 N N . HIS A 1 88 ? -6.986 -2.190 22.221 1.00 91.06 88 HIS A N 1
ATOM 654 C CA . HIS A 1 88 ? -8.048 -2.788 21.429 1.00 91.06 88 HIS A CA 1
ATOM 655 C C . HIS A 1 88 ? -8.291 -1.960 20.179 1.00 91.06 88 HIS A C 1
ATOM 657 O O . HIS A 1 88 ? -8.537 -0.763 20.267 1.00 91.06 88 HIS A O 1
ATOM 663 N N . PHE A 1 89 ? -8.258 -2.638 19.038 1.00 96.31 89 PHE A N 1
ATOM 664 C CA . PHE A 1 89 ? -8.560 -2.098 17.724 1.00 96.31 89 PHE A CA 1
ATOM 665 C C . PHE A 1 89 ? -9.772 -2.840 17.163 1.00 96.31 89 PHE A C 1
ATOM 667 O O . PHE A 1 89 ? -9.903 -4.060 17.326 1.00 96.31 89 PHE A O 1
ATOM 674 N N . SER A 1 90 ? -10.676 -2.106 16.529 1.00 96.56 90 SER A N 1
ATOM 675 C CA . SER A 1 90 ? -11.820 -2.665 15.816 1.00 96.56 90 SER A CA 1
ATOM 676 C C . SER A 1 90 ? -11.454 -3.101 14.402 1.00 96.56 90 SER A C 1
ATOM 678 O O . SER A 1 90 ? -12.092 -4.025 13.903 1.00 96.56 90 SER A O 1
ATOM 680 N N . GLU A 1 91 ? -10.405 -2.535 13.801 1.00 98.06 91 GLU A N 1
ATOM 681 C CA . GLU A 1 91 ? -9.998 -2.835 12.429 1.00 98.06 91 GLU A CA 1
ATOM 682 C C . GLU A 1 91 ? -8.483 -2.751 12.200 1.00 98.06 91 GLU A C 1
ATOM 684 O O . GLU A 1 91 ? -7.747 -2.095 12.944 1.00 98.06 91 GLU A O 1
ATOM 689 N N . PHE A 1 92 ? -8.019 -3.430 11.147 1.00 98.12 92 PHE A N 1
ATOM 690 C CA . PHE A 1 92 ? -6.612 -3.484 10.760 1.00 98.12 92 PHE A CA 1
ATOM 691 C C . PHE A 1 92 ? -6.415 -3.122 9.290 1.00 98.12 92 PHE A C 1
ATOM 693 O O . PHE A 1 92 ? -7.157 -3.588 8.426 1.00 98.12 92 PHE A O 1
ATOM 700 N N . TYR A 1 93 ? -5.364 -2.358 9.009 1.00 97.62 93 TYR A N 1
ATOM 701 C CA . TYR A 1 93 ? -4.982 -1.916 7.670 1.00 97.62 93 TYR A CA 1
ATOM 702 C C . TYR A 1 93 ? -3.548 -2.362 7.390 1.00 97.62 93 TYR A C 1
ATOM 704 O O . TYR A 1 93 ? -2.628 -1.933 8.083 1.00 97.62 93 TYR A O 1
ATOM 712 N N . LEU A 1 94 ? -3.342 -3.238 6.411 1.00 95.81 94 LEU A N 1
ATOM 713 C CA . LEU A 1 94 ? -2.033 -3.805 6.093 1.00 95.81 94 LEU A CA 1
ATOM 714 C C . LEU A 1 94 ? -1.623 -3.401 4.674 1.00 95.81 94 LEU A C 1
ATOM 716 O O . LEU A 1 94 ? -2.303 -3.735 3.713 1.00 95.81 94 LEU A O 1
ATOM 720 N N . GLY A 1 95 ? -0.501 -2.709 4.546 1.00 90.75 95 GLY A N 1
ATOM 721 C CA . GLY A 1 95 ? 0.249 -2.512 3.307 1.00 90.75 95 GLY A CA 1
ATOM 722 C C . GLY A 1 95 ? 1.716 -2.873 3.539 1.00 90.75 95 GLY A C 1
ATOM 723 O O . GLY A 1 95 ? 2.041 -3.540 4.521 1.00 90.75 95 GLY A O 1
ATOM 724 N N . GLY A 1 96 ? 2.618 -2.384 2.688 1.00 81.44 96 GLY A N 1
ATOM 725 C CA . GLY A 1 96 ? 4.056 -2.425 2.969 1.00 81.44 96 GLY A CA 1
ATOM 726 C C . GLY A 1 96 ? 4.907 -3.317 2.073 1.00 81.44 96 GLY A C 1
ATOM 727 O O . GLY A 1 96 ? 6.095 -3.453 2.339 1.00 81.44 96 GLY A O 1
ATOM 728 N N . PHE A 1 97 ? 4.349 -3.908 1.015 1.00 85.88 97 PHE A N 1
ATOM 729 C CA . PHE A 1 97 ? 5.127 -4.779 0.130 1.00 85.88 97 PHE A CA 1
ATOM 730 C C . PHE A 1 97 ? 5.992 -4.024 -0.892 1.00 85.88 97 PHE A C 1
ATOM 732 O O . PHE A 1 97 ? 6.799 -4.654 -1.574 1.00 85.88 97 PHE A O 1
ATOM 739 N N . ALA A 1 98 ? 5.870 -2.695 -1.025 1.00 87.25 98 ALA A N 1
ATOM 740 C CA . ALA A 1 98 ? 6.698 -1.947 -1.975 1.00 87.25 98 ALA A CA 1
ATOM 741 C C . ALA A 1 98 ? 8.191 -2.015 -1.601 1.00 87.25 98 ALA A C 1
ATOM 743 O O . ALA A 1 98 ? 9.047 -2.136 -2.476 1.00 87.25 98 ALA A O 1
ATOM 744 N N . ASN A 1 99 ? 8.507 -2.017 -0.300 1.00 89.81 99 ASN A N 1
ATOM 745 C CA . ASN A 1 99 ? 9.883 -2.180 0.177 1.00 89.81 99 ASN A CA 1
ATOM 746 C C . ASN A 1 99 ? 10.410 -3.601 -0.078 1.00 89.81 99 ASN A C 1
ATOM 748 O O . ASN A 1 99 ? 11.566 -3.756 -0.466 1.00 89.81 99 ASN A O 1
ATOM 752 N N . ASP A 1 100 ? 9.568 -4.631 0.081 1.00 93.19 100 ASP A N 1
ATOM 753 C CA . ASP A 1 100 ? 9.905 -6.004 -0.309 1.00 93.19 100 ASP A CA 1
ATOM 754 C C . ASP A 1 100 ? 10.209 -6.087 -1.818 1.00 93.19 100 ASP A C 1
ATOM 756 O O . ASP A 1 100 ? 11.209 -6.687 -2.213 1.00 93.19 100 ASP A O 1
ATOM 760 N N . ALA A 1 101 ? 9.408 -5.429 -2.665 1.00 93.69 101 ALA A N 1
ATOM 761 C CA . ALA A 1 101 ? 9.644 -5.375 -4.107 1.00 93.69 101 ALA A CA 1
ATOM 762 C C . ALA A 1 101 ? 10.981 -4.701 -4.453 1.00 93.69 101 ALA A C 1
ATOM 764 O O . ALA A 1 101 ? 11.733 -5.234 -5.269 1.00 93.69 101 ALA A O 1
ATOM 765 N N . LEU A 1 102 ? 11.313 -3.573 -3.818 1.00 92.19 102 LEU A N 1
ATOM 766 C CA . LEU A 1 102 ? 12.590 -2.881 -4.033 1.00 92.19 102 LEU A CA 1
ATOM 767 C C . LEU A 1 102 ? 13.796 -3.714 -3.565 1.00 92.19 102 LEU A C 1
ATOM 769 O O . LEU A 1 102 ? 14.783 -3.804 -4.295 1.00 92.19 102 LEU A O 1
ATOM 773 N N . GLU A 1 103 ? 13.704 -4.381 -2.410 1.00 92.06 103 GLU A N 1
ATOM 774 C CA . GLU A 1 103 ? 14.749 -5.289 -1.902 1.00 92.06 103 GLU A CA 1
ATOM 775 C C . GLU A 1 103 ? 15.027 -6.437 -2.885 1.00 92.06 103 GLU A C 1
ATOM 777 O O . GLU A 1 103 ? 16.177 -6.802 -3.139 1.00 92.06 103 GLU A O 1
ATOM 782 N N . HIS A 1 104 ? 13.973 -6.973 -3.503 1.00 94.50 104 HIS A N 1
ATOM 783 C CA . HIS A 1 104 ? 14.075 -8.014 -4.529 1.00 94.50 104 HIS A CA 1
ATOM 784 C C . HIS A 1 104 ? 14.314 -7.466 -5.939 1.00 94.50 104 HIS A C 1
ATOM 786 O O . HIS A 1 104 ? 14.126 -8.187 -6.924 1.00 94.50 104 HIS A O 1
ATOM 792 N N . ARG A 1 105 ? 14.743 -6.201 -6.055 1.00 95.50 105 ARG A N 1
ATOM 793 C CA . ARG A 1 105 ? 15.048 -5.516 -7.322 1.00 95.50 105 ARG A CA 1
ATOM 794 C C . ARG A 1 105 ? 13.905 -5.604 -8.335 1.00 95.50 105 ARG A C 1
ATOM 796 O O . ARG A 1 105 ? 14.136 -5.863 -9.515 1.00 95.50 105 ARG A O 1
ATOM 803 N N . LEU A 1 106 ? 12.669 -5.455 -7.861 1.00 96.50 106 LEU A N 1
ATOM 804 C CA . LEU A 1 106 ? 11.437 -5.546 -8.649 1.00 96.50 106 LEU A CA 1
ATOM 805 C C . LEU A 1 106 ? 11.307 -6.878 -9.407 1.00 96.50 106 LEU A C 1
ATOM 807 O O . LEU A 1 106 ? 10.694 -6.932 -10.466 1.00 96.50 106 LEU A O 1
ATOM 811 N N . ALA A 1 107 ? 11.933 -7.947 -8.899 1.00 97.38 107 ALA A N 1
ATOM 812 C CA . ALA A 1 107 ? 12.043 -9.249 -9.556 1.00 97.38 107 ALA A CA 1
ATOM 813 C C . ALA A 1 107 ? 12.729 -9.237 -10.942 1.00 97.38 107 ALA A C 1
ATOM 815 O O . ALA A 1 107 ? 12.649 -10.214 -11.699 1.00 97.38 107 ALA A O 1
ATOM 816 N N . LEU A 1 108 ? 13.460 -8.169 -11.267 1.00 98.00 108 LEU A N 1
ATOM 817 C CA . LEU A 1 108 ? 14.177 -8.033 -12.530 1.00 98.00 108 LEU A CA 1
ATOM 818 C C . LEU A 1 108 ? 15.395 -8.958 -12.585 1.00 98.00 108 LEU A C 1
ATOM 820 O O . LEU A 1 108 ? 16.020 -9.292 -11.571 1.00 98.00 108 LEU A O 1
ATOM 824 N N . ARG A 1 109 ? 15.769 -9.357 -13.799 1.00 97.69 109 ARG A N 1
ATOM 825 C CA . ARG A 1 109 ? 17.073 -9.957 -14.099 1.00 97.69 109 ARG A CA 1
ATOM 826 C C . ARG A 1 109 ? 18.176 -8.928 -13.855 1.00 97.69 109 ARG A C 1
ATOM 828 O O . ARG A 1 109 ? 17.928 -7.731 -13.798 1.00 97.69 109 ARG A O 1
ATOM 835 N N . ASP A 1 110 ? 19.407 -9.410 -13.729 1.00 96.25 110 ASP A N 1
ATOM 836 C CA . ASP A 1 110 ? 20.568 -8.526 -13.560 1.00 96.25 110 ASP A CA 1
ATOM 837 C C . ASP A 1 110 ? 20.881 -7.698 -14.810 1.00 96.25 110 ASP A C 1
ATOM 839 O O . ASP A 1 110 ? 21.476 -6.635 -14.693 1.00 96.25 110 ASP A O 1
ATOM 843 N N . ASP A 1 111 ? 20.481 -8.182 -15.987 1.00 97.38 111 ASP A N 1
ATOM 844 C CA . ASP A 1 111 ? 20.658 -7.492 -17.261 1.00 97.38 111 ASP A CA 1
ATOM 845 C C . ASP A 1 111 ? 19.434 -7.719 -18.160 1.00 97.38 111 ASP A C 1
ATOM 847 O O . ASP A 1 111 ? 19.118 -8.848 -18.554 1.00 97.38 111 ASP A O 1
ATOM 851 N N . CYS A 1 112 ? 18.743 -6.624 -18.453 1.00 97.56 112 CYS A N 1
ATOM 852 C CA . CYS A 1 112 ? 17.558 -6.524 -19.291 1.00 97.56 112 CYS A CA 1
ATOM 853 C C . CYS A 1 112 ? 17.853 -5.814 -20.623 1.00 97.56 112 CYS A C 1
ATOM 855 O O . CYS A 1 112 ? 16.935 -5.627 -21.416 1.00 97.56 112 CYS A O 1
ATOM 857 N N . SER A 1 113 ? 19.114 -5.474 -20.920 1.00 96.50 113 SER A N 1
ATOM 858 C CA . SER A 1 113 ? 19.488 -4.669 -22.097 1.00 96.50 113 SER A CA 1
ATOM 859 C C . SER A 1 113 ? 19.154 -5.326 -23.443 1.00 96.50 113 SER A C 1
ATOM 861 O O . SER A 1 113 ? 19.025 -4.646 -24.460 1.00 96.50 113 SER A O 1
ATOM 863 N N . ALA A 1 114 ? 18.992 -6.652 -23.459 1.00 94.94 114 ALA A N 1
ATOM 864 C CA . ALA A 1 114 ? 18.584 -7.429 -24.628 1.00 94.94 114 ALA A CA 1
ATOM 865 C C . ALA A 1 114 ? 17.094 -7.832 -24.613 1.00 94.94 114 ALA A C 1
ATOM 867 O O . ALA A 1 114 ? 16.656 -8.602 -25.475 1.00 94.94 114 ALA A O 1
ATOM 868 N N . ALA A 1 115 ? 16.314 -7.377 -23.628 1.00 96.56 115 ALA A N 1
ATOM 869 C CA . ALA A 1 115 ? 14.904 -7.720 -23.509 1.00 96.56 115 ALA A CA 1
ATOM 870 C C . ALA A 1 115 ? 14.086 -7.024 -24.605 1.00 96.56 115 ALA A C 1
ATOM 872 O O . ALA A 1 115 ? 14.066 -5.805 -24.716 1.00 96.56 115 ALA A O 1
ATOM 873 N N . SER A 1 116 ? 13.363 -7.807 -25.405 1.00 93.75 116 SER A N 1
ATOM 874 C CA . SER A 1 116 ? 12.471 -7.288 -26.453 1.00 93.75 116 SER A CA 1
ATOM 875 C C . SER A 1 116 ? 11.034 -7.047 -25.976 1.00 93.75 116 SER A C 1
ATOM 877 O O . SER A 1 116 ? 10.178 -6.662 -26.769 1.00 93.75 116 SER A O 1
ATOM 879 N N . SER A 1 117 ? 10.743 -7.321 -24.702 1.00 97.75 117 SER A N 1
ATOM 880 C CA . SER A 1 117 ? 9.433 -7.101 -24.083 1.00 97.75 117 SER A CA 1
ATOM 881 C C . SER A 1 117 ? 9.568 -6.905 -22.567 1.00 97.75 117 SER A C 1
ATOM 883 O O . SER A 1 117 ? 10.504 -7.463 -21.983 1.00 97.75 117 SER A O 1
ATOM 885 N N . PRO A 1 118 ? 8.627 -6.197 -21.912 1.00 97.62 118 PRO A N 1
ATOM 886 C CA . PRO A 1 118 ? 8.631 -5.999 -20.460 1.00 97.62 118 PRO A CA 1
ATOM 887 C C . PRO A 1 118 ? 8.733 -7.310 -19.670 1.00 97.62 118 PRO A C 1
ATOM 889 O O . PRO A 1 118 ? 9.582 -7.449 -18.794 1.00 97.62 118 PRO A O 1
ATOM 892 N N . ALA A 1 119 ? 7.955 -8.327 -20.053 1.00 97.81 119 ALA A N 1
ATOM 893 C CA . ALA A 1 119 ? 7.956 -9.635 -19.394 1.00 97.81 119 ALA A CA 1
ATOM 894 C C . ALA A 1 119 ? 9.318 -10.355 -19.451 1.00 97.81 119 ALA A C 1
ATOM 896 O O . ALA A 1 119 ? 9.670 -11.101 -18.539 1.00 97.81 119 ALA A O 1
ATOM 897 N N . ALA A 1 120 ? 10.119 -10.121 -20.497 1.00 97.50 120 ALA A N 1
ATOM 898 C CA . ALA A 1 120 ? 11.439 -10.739 -20.627 1.00 97.50 120 ALA A CA 1
ATOM 899 C C . ALA A 1 120 ? 12.462 -10.208 -19.603 1.00 97.50 120 ALA A C 1
ATOM 901 O O . ALA A 1 120 ? 13.487 -10.864 -19.383 1.00 97.50 120 ALA A O 1
ATOM 902 N N . CYS A 1 121 ? 12.172 -9.073 -18.954 1.00 97.69 121 CYS A N 1
ATOM 903 C CA . CYS A 1 121 ? 13.007 -8.484 -17.907 1.00 97.69 121 CYS A CA 1
ATOM 904 C C . CYS A 1 121 ? 12.937 -9.251 -16.580 1.00 97.69 121 CYS A C 1
ATOM 906 O O . CYS A 1 121 ? 13.792 -9.049 -15.724 1.00 97.69 121 CYS A O 1
ATOM 908 N N . PHE A 1 122 ? 11.962 -10.146 -16.393 1.00 97.50 122 PHE A N 1
ATOM 909 C CA . PHE A 1 122 ? 11.754 -10.825 -15.116 1.00 97.50 122 PHE A CA 1
ATOM 910 C C . PHE A 1 122 ? 12.603 -12.082 -14.944 1.00 97.50 122 PHE A C 1
ATOM 912 O O . PHE A 1 122 ? 12.823 -12.873 -15.868 1.00 97.50 122 PHE A O 1
ATOM 919 N N . SER A 1 123 ? 13.065 -12.278 -13.712 1.00 97.25 123 SER A N 1
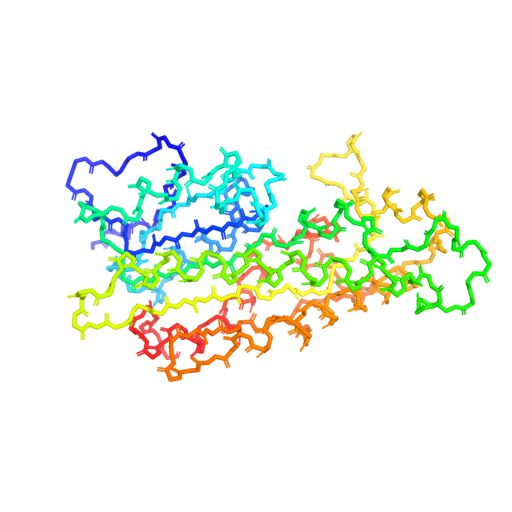ATOM 920 C CA . SER A 1 123 ? 13.625 -13.537 -13.239 1.00 97.25 123 SER A CA 1
ATOM 921 C C . SER A 1 123 ? 12.547 -14.287 -12.467 1.00 97.25 123 SER A C 1
ATOM 923 O O . SER A 1 123 ? 12.174 -13.858 -11.379 1.00 97.25 123 SER A O 1
ATOM 925 N N . ALA A 1 124 ? 12.092 -15.431 -12.991 1.00 95.75 124 ALA A N 1
ATOM 926 C CA . ALA A 1 124 ? 11.083 -16.262 -12.325 1.00 95.75 124 ALA A CA 1
ATOM 927 C C . ALA A 1 124 ? 11.470 -16.579 -10.870 1.00 95.75 124 ALA A C 1
ATOM 929 O O . ALA A 1 124 ? 10.683 -16.371 -9.963 1.00 95.75 124 ALA A O 1
ATOM 930 N N . ALA A 1 12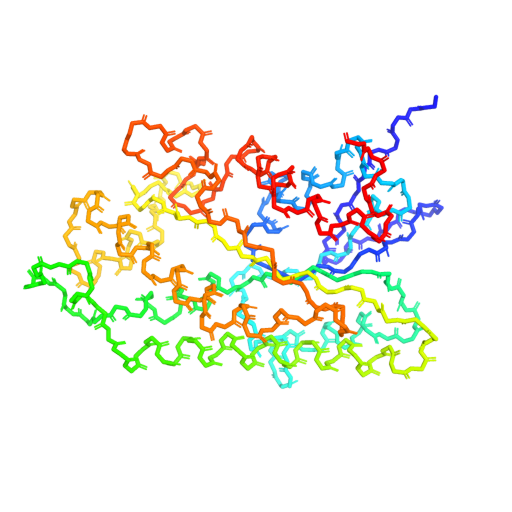5 ? 12.734 -16.941 -10.624 1.00 96.56 125 ALA A N 1
ATOM 931 C CA . ALA A 1 125 ? 13.210 -17.236 -9.274 1.00 96.56 125 ALA A CA 1
ATOM 932 C C . ALA A 1 125 ? 13.177 -16.023 -8.322 1.00 96.56 125 ALA A C 1
ATOM 934 O O . ALA A 1 125 ? 12.993 -16.200 -7.121 1.00 96.56 125 ALA A O 1
ATOM 935 N N . ARG A 1 126 ? 13.383 -14.795 -8.827 1.00 96.69 126 ARG A N 1
ATOM 936 C CA . ARG A 1 126 ? 13.270 -13.582 -7.994 1.00 96.69 126 ARG A CA 1
ATOM 937 C C . ARG A 1 126 ? 11.818 -13.195 -7.768 1.00 96.69 126 ARG A C 1
ATOM 939 O O . ARG A 1 126 ? 11.499 -12.747 -6.675 1.00 96.69 126 ARG A O 1
ATOM 946 N N . LEU A 1 127 ? 10.967 -13.385 -8.775 1.00 97.25 127 LEU A N 1
ATOM 947 C CA . LEU A 1 127 ? 9.533 -13.168 -8.641 1.00 97.25 127 LEU A CA 1
ATOM 948 C C . LEU A 1 127 ? 8.956 -14.121 -7.593 1.00 97.25 127 LEU A C 1
ATOM 950 O O . LEU A 1 127 ? 8.386 -13.651 -6.617 1.00 97.25 127 LEU A O 1
ATOM 954 N N . ASP A 1 128 ? 9.232 -15.421 -7.707 1.00 97.38 128 ASP A N 1
ATOM 955 C CA . ASP A 1 128 ? 8.811 -16.427 -6.727 1.00 97.38 128 ASP A CA 1
ATOM 956 C C . ASP A 1 128 ? 9.272 -16.062 -5.307 1.00 97.38 128 ASP A C 1
ATOM 958 O O . ASP A 1 128 ? 8.508 -16.169 -4.349 1.00 97.38 128 ASP A O 1
ATOM 962 N N . LEU A 1 129 ? 10.519 -15.595 -5.155 1.00 96.44 129 LEU A N 1
ATOM 963 C CA . LEU A 1 129 ? 11.061 -15.203 -3.853 1.00 96.44 129 LEU A CA 1
ATOM 964 C C . LEU A 1 129 ? 10.391 -13.941 -3.285 1.00 96.44 129 LEU A C 1
ATOM 966 O O . LEU A 1 129 ? 10.124 -13.885 -2.082 1.00 96.44 129 LEU A O 1
ATOM 970 N N . LEU A 1 130 ? 10.109 -12.948 -4.134 1.00 97.25 130 LEU A N 1
ATOM 971 C CA . LEU A 1 130 ? 9.348 -11.756 -3.763 1.00 97.25 130 LEU A CA 1
ATOM 972 C C . LEU A 1 130 ? 7.950 -12.145 -3.273 1.00 97.25 130 LEU A C 1
ATOM 974 O O . LEU A 1 130 ? 7.584 -11.801 -2.148 1.00 97.25 130 LEU A O 1
ATOM 978 N N . LEU A 1 131 ? 7.200 -12.898 -4.081 1.00 97.50 131 LEU A N 1
ATOM 979 C CA . LEU A 1 131 ? 5.836 -13.320 -3.753 1.00 97.50 131 LEU A CA 1
ATOM 980 C C . LEU A 1 131 ? 5.812 -14.154 -2.464 1.00 97.50 131 LEU A C 1
ATOM 982 O O . LEU A 1 131 ? 4.986 -13.912 -1.582 1.00 97.50 131 LEU A O 1
ATOM 986 N N . TYR A 1 132 ? 6.778 -15.064 -2.299 1.00 96.69 132 TYR A N 1
ATOM 987 C CA . TYR A 1 132 ? 6.945 -15.846 -1.077 1.00 96.69 132 TYR A CA 1
ATOM 988 C C . TYR A 1 132 ? 7.179 -14.964 0.160 1.00 96.69 132 TYR A C 1
ATOM 990 O O . TYR A 1 132 ? 6.517 -15.162 1.177 1.00 96.69 132 TYR A O 1
ATOM 998 N N . HIS A 1 133 ? 8.073 -13.969 0.097 1.00 95.56 133 HIS A N 1
ATOM 999 C CA . HIS A 1 133 ? 8.336 -13.082 1.240 1.00 95.56 133 HIS A CA 1
ATOM 1000 C C . HIS A 1 133 ? 7.124 -12.224 1.613 1.00 95.56 133 HIS A C 1
ATOM 1002 O O . HIS A 1 133 ? 6.832 -12.078 2.804 1.00 95.56 133 HIS A O 1
ATOM 1008 N N . VAL A 1 134 ? 6.394 -11.707 0.620 1.00 96.38 134 VAL A N 1
ATOM 1009 C CA . VAL A 1 134 ? 5.157 -10.954 0.864 1.00 96.38 134 VAL A CA 1
ATOM 1010 C C . VAL A 1 134 ? 4.109 -11.860 1.517 1.00 96.38 134 VAL A C 1
ATOM 1012 O O . VAL A 1 134 ? 3.540 -11.493 2.547 1.00 96.38 134 VAL A O 1
ATOM 1015 N N . SER A 1 135 ? 3.904 -13.065 0.977 1.00 96.94 135 SER A N 1
ATOM 1016 C CA . SER A 1 135 ? 2.939 -14.036 1.503 1.00 96.94 135 SER A CA 1
ATOM 1017 C C . SER A 1 135 ? 3.258 -14.460 2.941 1.00 96.94 135 SER A C 1
ATOM 1019 O O . SER A 1 135 ? 2.399 -14.384 3.824 1.00 96.94 135 SER A O 1
ATOM 1021 N N . GLU A 1 136 ? 4.513 -14.816 3.226 1.00 95.81 136 GLU A N 1
ATOM 1022 C CA . GLU A 1 136 ? 4.949 -15.199 4.574 1.00 95.81 136 GLU A CA 1
ATOM 1023 C C . GLU A 1 136 ? 4.794 -14.055 5.582 1.00 95.81 136 GLU A C 1
ATOM 1025 O O . GLU A 1 136 ? 4.312 -14.265 6.702 1.00 95.81 136 GLU A O 1
ATOM 1030 N N . GLY A 1 137 ? 5.154 -12.833 5.179 1.00 95.50 137 GLY A N 1
ATOM 1031 C CA . GLY A 1 137 ? 4.983 -11.635 5.991 1.00 95.50 137 GLY A CA 1
ATOM 1032 C C . GLY A 1 137 ? 3.517 -11.389 6.363 1.00 95.50 137 GLY A C 1
ATOM 1033 O O . GLY A 1 137 ? 3.187 -11.269 7.549 1.00 95.50 137 GLY A O 1
ATOM 1034 N N . LEU A 1 138 ? 2.620 -11.393 5.371 1.00 96.69 138 LEU A N 1
ATOM 1035 C CA . LEU A 1 138 ? 1.179 -11.221 5.586 1.00 96.69 138 LEU A CA 1
ATOM 1036 C C . LEU A 1 138 ? 0.593 -12.332 6.462 1.00 96.69 138 LEU A C 1
ATOM 1038 O O . LEU A 1 138 ? -0.097 -12.038 7.441 1.00 96.69 138 LEU A O 1
ATOM 1042 N N . ASN A 1 139 ? 0.913 -13.596 6.177 1.00 96.44 139 ASN A N 1
ATOM 1043 C CA . ASN A 1 139 ? 0.478 -14.748 6.971 1.00 96.44 139 ASN A CA 1
ATOM 1044 C C . ASN A 1 139 ? 0.894 -14.607 8.443 1.00 96.44 139 ASN A C 1
ATOM 1046 O O . ASN A 1 139 ? 0.086 -14.823 9.352 1.00 96.44 139 ASN A O 1
ATOM 1050 N N . GLY A 1 140 ? 2.144 -14.209 8.698 1.00 95.88 140 GLY A N 1
ATOM 1051 C CA . GLY A 1 140 ? 2.650 -14.003 10.051 1.00 95.88 140 GLY A CA 1
ATOM 1052 C C . GLY A 1 140 ? 1.919 -12.879 10.795 1.00 95.88 140 GLY A C 1
ATOM 1053 O O . GLY A 1 140 ? 1.519 -13.072 11.949 1.00 95.88 140 GLY A O 1
ATOM 1054 N N . ILE A 1 141 ? 1.684 -11.739 10.137 1.00 95.75 141 ILE A N 1
ATOM 1055 C CA . ILE A 1 141 ? 0.979 -10.588 10.725 1.00 95.75 141 ILE A CA 1
ATOM 1056 C C . ILE A 1 141 ? -0.490 -10.932 10.998 1.00 95.75 141 ILE A C 1
ATOM 1058 O O . ILE A 1 141 ? -0.968 -10.750 12.122 1.00 95.75 141 ILE A O 1
ATOM 1062 N N . ILE A 1 142 ? -1.201 -11.487 10.012 1.00 96.81 142 ILE A N 1
ATOM 1063 C CA . ILE A 1 142 ? -2.610 -11.883 10.143 1.00 96.81 142 ILE A CA 1
ATOM 1064 C C . ILE A 1 142 ? -2.765 -12.902 11.273 1.00 96.81 142 ILE A C 1
ATOM 1066 O O . ILE A 1 142 ? -3.639 -12.755 12.130 1.00 96.81 142 ILE A O 1
ATOM 1070 N N . ARG A 1 143 ? -1.879 -13.901 11.351 1.00 95.94 143 ARG A N 1
ATOM 1071 C CA . ARG A 1 143 ? -1.888 -14.888 12.437 1.00 95.94 143 ARG A CA 1
ATOM 1072 C C . ARG A 1 143 ? -1.659 -14.249 13.801 1.00 95.94 143 ARG A C 1
ATOM 1074 O O . ARG A 1 143 ? -2.329 -14.637 14.759 1.00 95.94 143 ARG A O 1
ATOM 1081 N N . ALA A 1 144 ? -0.749 -13.281 13.905 1.00 95.06 144 ALA A N 1
ATOM 1082 C CA . 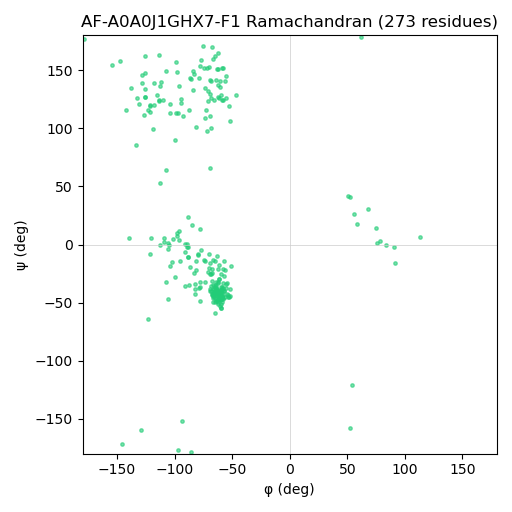ALA A 1 144 ? -0.513 -12.553 15.148 1.00 95.06 144 ALA A CA 1
ATOM 1083 C C . ALA A 1 144 ? -1.765 -11.777 15.591 1.00 95.06 144 ALA A C 1
ATOM 1085 O O . ALA A 1 144 ? -2.162 -11.883 16.755 1.00 95.06 144 ALA A O 1
ATOM 1086 N N . ILE A 1 145 ? -2.433 -11.085 14.660 1.00 95.94 145 ILE A N 1
ATOM 1087 C CA . ILE A 1 145 ? -3.705 -10.389 14.906 1.00 95.94 145 ILE A CA 1
ATOM 1088 C C . ILE A 1 145 ? -4.770 -11.387 15.374 1.00 95.94 145 ILE A C 1
ATOM 1090 O O . ILE A 1 145 ? -5.336 -11.238 16.458 1.00 95.94 145 ILE A O 1
ATOM 1094 N N . ARG A 1 146 ? -5.009 -12.459 14.612 1.00 95.81 146 ARG A N 1
ATOM 1095 C CA . ARG A 1 146 ? -6.020 -13.474 14.952 1.00 95.81 146 ARG A CA 1
ATOM 1096 C C . ARG A 1 146 ? -5.737 -14.131 16.300 1.00 95.81 146 ARG A C 1
ATOM 1098 O O . ARG A 1 146 ? -6.658 -14.344 17.084 1.00 95.81 146 ARG A O 1
ATOM 1105 N N . TRP A 1 147 ? -4.473 -14.398 16.620 1.00 94.56 147 TRP A N 1
ATOM 1106 C CA . TRP A 1 147 ? -4.092 -14.935 17.922 1.00 94.56 147 TRP A CA 1
ATOM 1107 C C . TRP A 1 147 ? -4.379 -13.957 19.062 1.00 94.56 147 TRP A C 1
ATOM 1109 O O . TRP A 1 147 ? -4.944 -14.365 20.082 1.00 94.56 147 TRP A O 1
ATOM 1119 N N . ALA A 1 148 ? -4.017 -12.683 18.909 1.00 94.69 148 ALA A N 1
ATOM 1120 C CA . ALA A 1 148 ? -4.262 -11.658 19.921 1.00 94.69 148 ALA A CA 1
ATOM 1121 C C . ALA A 1 148 ? -5.758 -11.521 20.244 1.00 94.69 148 ALA A C 1
ATOM 1123 O O . ALA A 1 148 ? -6.134 -11.457 21.415 1.00 94.69 148 ALA A O 1
ATOM 1124 N N . TYR A 1 149 ? -6.609 -11.626 19.221 1.00 94.69 149 TYR A N 1
ATOM 1125 C CA . TYR A 1 149 ? -8.059 -11.472 19.336 1.00 94.69 149 TYR A CA 1
ATOM 1126 C C . TYR A 1 149 ? -8.831 -12.798 19.447 1.00 94.69 149 TYR A C 1
ATOM 1128 O O . TYR A 1 149 ? -10.049 -12.794 19.518 1.00 94.69 149 TYR A O 1
ATOM 1136 N N . ARG A 1 150 ? -8.175 -13.958 19.582 1.00 94.31 150 ARG A N 1
ATOM 1137 C CA . ARG A 1 150 ? -8.842 -15.287 19.623 1.00 94.31 150 ARG A CA 1
ATOM 1138 C C . ARG A 1 150 ? -9.907 -15.484 20.718 1.00 94.31 150 ARG A C 1
ATOM 1140 O O . ARG A 1 150 ? -10.601 -16.495 20.720 1.00 94.31 150 ARG A O 1
ATOM 1147 N N . LYS A 1 151 ? -9.954 -14.592 21.712 1.00 92.38 151 LYS A N 1
ATOM 1148 C CA . LYS A 1 151 ? -10.916 -14.618 22.827 1.00 92.38 151 LYS A CA 1
ATOM 1149 C C . LYS A 1 151 ? -12.005 -13.550 22.703 1.00 92.38 151 LYS A C 1
ATOM 1151 O O . LYS A 1 151 ? -12.872 -13.495 23.573 1.00 92.38 151 LYS A O 1
ATOM 1156 N N . THR A 1 152 ? -11.950 -12.685 21.692 1.00 89.81 152 THR A N 1
ATOM 1157 C CA . THR A 1 152 ? -13.010 -11.707 21.456 1.00 89.81 152 THR A CA 1
ATOM 1158 C C . THR A 1 152 ? -14.186 -12.396 20.754 1.00 89.81 152 THR A C 1
ATOM 1160 O O . THR A 1 152 ? -13.983 -13.304 19.947 1.00 89.81 152 THR A O 1
ATOM 1163 N N . PRO A 1 153 ? -15.437 -12.025 21.080 1.00 89.75 153 PRO A N 1
ATOM 1164 C CA . PRO A 1 153 ? -16.610 -12.660 20.484 1.00 89.75 153 PRO A CA 1
ATOM 1165 C C . PRO A 1 153 ? -16.901 -12.184 19.051 1.00 89.75 153 PRO A C 1
ATOM 1167 O O . PRO A 1 153 ? -17.810 -12.713 18.418 1.00 89.75 153 PRO A O 1
ATOM 1170 N N . TRP A 1 154 ? -16.152 -11.203 18.537 1.00 87.81 154 TRP A N 1
ATOM 1171 C CA . TRP A 1 154 ? -16.244 -10.714 17.161 1.00 87.81 154 TRP A CA 1
ATOM 1172 C C . TRP A 1 154 ? -14.881 -10.761 16.471 1.00 87.81 154 TRP A C 1
ATOM 1174 O O . TRP A 1 154 ? -13.845 -10.532 17.095 1.00 87.81 154 TRP A O 1
ATOM 1184 N N . GLN A 1 155 ? -14.896 -11.003 15.162 1.00 93.56 155 GLN A N 1
ATOM 1185 C CA . GLN A 1 155 ? -13.704 -11.042 14.321 1.00 93.56 155 GLN A CA 1
ATOM 1186 C C . GLN A 1 155 ? -13.472 -9.680 13.660 1.00 93.56 155 GLN A C 1
ATOM 1188 O O . GLN A 1 155 ? -14.337 -9.168 12.951 1.00 93.56 155 GLN A O 1
ATOM 1193 N N . GLN A 1 156 ? -12.305 -9.088 13.898 1.00 96.19 156 GLN A N 1
ATOM 1194 C CA . GLN A 1 156 ? -11.947 -7.763 13.386 1.00 96.19 156 GLN A CA 1
ATOM 1195 C C . GLN A 1 156 ? -11.649 -7.854 11.879 1.00 96.19 156 GLN A C 1
ATOM 1197 O O . GLN A 1 156 ? -10.938 -8.788 11.475 1.00 96.19 156 GLN A O 1
ATOM 1202 N N . PRO A 1 157 ? -12.159 -6.938 11.039 1.00 98.38 157 PRO A N 1
ATOM 1203 C CA . PRO A 1 157 ? -11.755 -6.861 9.644 1.00 98.38 157 PRO A CA 1
ATOM 1204 C C . PRO A 1 157 ? -10.280 -6.493 9.491 1.00 98.38 157 PRO A C 1
ATOM 1206 O O . PRO A 1 157 ? -9.736 -5.681 10.242 1.00 98.38 157 PRO A O 1
ATOM 1209 N N . ILE A 1 158 ? -9.646 -7.120 8.502 1.00 98.62 158 ILE A N 1
ATOM 1210 C CA . ILE A 1 158 ? -8.282 -6.843 8.059 1.00 98.62 158 ILE A CA 1
ATOM 1211 C C . ILE A 1 158 ? -8.358 -6.459 6.582 1.00 98.62 158 ILE A C 1
ATOM 1213 O O . ILE A 1 158 ? -8.799 -7.263 5.762 1.00 98.62 158 ILE A O 1
ATOM 1217 N N . PHE A 1 159 ? -7.926 -5.248 6.248 1.00 98.62 159 PHE A N 1
ATOM 1218 C CA . PHE A 1 159 ? -7.888 -4.736 4.882 1.00 98.62 159 PHE A CA 1
ATOM 1219 C C . PHE A 1 159 ? -6.450 -4.752 4.372 1.00 98.62 159 PHE A C 1
ATOM 1221 O O . PHE A 1 159 ? -5.573 -4.135 4.977 1.00 98.62 159 PHE A O 1
ATOM 1228 N N . LEU A 1 160 ? -6.210 -5.473 3.281 1.00 98.12 160 LEU A N 1
ATOM 1229 C CA . LEU A 1 160 ? -4.916 -5.582 2.621 1.00 98.12 160 LEU A CA 1
ATOM 1230 C C . LEU A 1 160 ? -4.884 -4.588 1.461 1.00 98.12 160 LEU A C 1
ATOM 1232 O O . LEU A 1 160 ? -5.640 -4.735 0.501 1.00 98.12 160 LEU A O 1
ATOM 1236 N N . ASN A 1 161 ? -4.032 -3.573 1.557 1.00 96.38 161 ASN A N 1
ATOM 1237 C CA . ASN A 1 161 ? -3.867 -2.559 0.528 1.00 96.38 161 ASN A CA 1
ATOM 1238 C C . ASN A 1 161 ? -3.212 -3.169 -0.716 1.00 96.38 161 ASN A C 1
ATOM 1240 O O . ASN A 1 161 ? -2.022 -3.484 -0.688 1.00 96.38 161 ASN A O 1
ATOM 1244 N N . GLY A 1 162 ? -3.973 -3.294 -1.802 1.00 95.12 162 GLY A N 1
ATOM 1245 C CA . GLY A 1 162 ? -3.418 -3.415 -3.143 1.00 95.12 162 GLY A CA 1
ATOM 1246 C C . GLY A 1 162 ? -2.888 -2.064 -3.618 1.00 95.12 162 GLY A C 1
ATOM 1247 O O . GLY A 1 162 ? -3.373 -1.007 -3.204 1.00 95.12 162 GLY A O 1
ATOM 1248 N N . TYR A 1 163 ? -1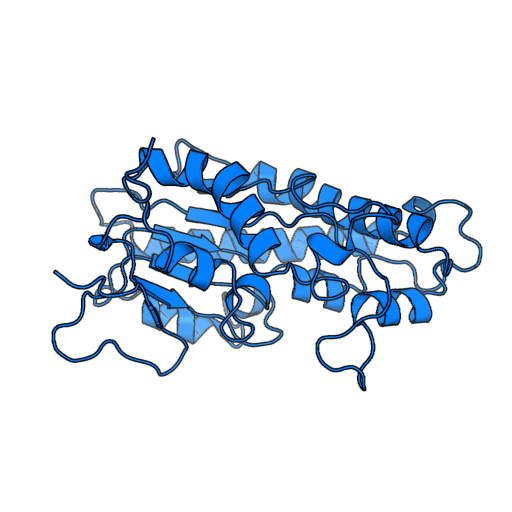.885 -2.097 -4.485 1.00 94.12 163 TYR A N 1
ATOM 1249 C CA . TYR A 1 163 ? -1.276 -0.903 -5.067 1.00 94.12 163 TYR A CA 1
ATOM 1250 C C . TYR A 1 163 ? -1.705 -0.810 -6.527 1.00 94.12 163 TYR A C 1
ATOM 1252 O O . TYR A 1 163 ? -1.931 -1.835 -7.175 1.00 94.12 163 TYR A O 1
ATOM 1260 N N . ASP A 1 164 ? -1.812 0.420 -7.015 1.00 96.31 164 ASP A N 1
ATOM 1261 C CA . ASP A 1 164 ? -2.068 0.710 -8.421 1.00 96.31 164 ASP A CA 1
ATOM 1262 C C . ASP A 1 164 ? -0.747 0.731 -9.209 1.00 96.31 164 ASP A C 1
ATOM 1264 O O . ASP A 1 164 ? 0.318 0.489 -8.644 1.00 96.31 164 ASP A O 1
ATOM 1268 N N . TYR A 1 165 ? -0.803 1.005 -10.509 1.00 97.00 165 TYR A N 1
ATOM 1269 C CA . TYR A 1 165 ? 0.317 0.926 -11.438 1.00 97.00 165 TYR A CA 1
ATOM 1270 C C . TYR A 1 165 ? 1.212 2.179 -11.385 1.00 97.00 165 TYR A C 1
ATOM 1272 O O . TYR A 1 165 ? 0.856 3.192 -11.996 1.00 97.00 165 TYR A O 1
ATOM 1280 N N . PRO A 1 166 ? 2.378 2.132 -10.705 1.00 95.00 166 PRO A N 1
ATOM 1281 C CA . PRO A 1 166 ? 3.275 3.278 -10.629 1.00 95.00 166 PRO A CA 1
ATOM 1282 C C . PRO A 1 166 ? 3.875 3.599 -12.003 1.00 95.00 166 PRO A C 1
ATOM 1284 O O . PRO A 1 166 ? 3.929 2.747 -12.897 1.00 95.00 166 PRO A O 1
ATOM 1287 N N . VAL A 1 167 ? 4.357 4.832 -12.163 1.00 96.12 167 VAL A N 1
ATOM 1288 C CA . VAL A 1 167 ? 4.901 5.349 -13.425 1.00 96.12 167 VAL A CA 1
ATOM 1289 C C . VAL A 1 167 ? 6.371 5.732 -13.226 1.00 96.12 167 VAL A C 1
ATOM 1291 O O . VAL A 1 167 ? 6.626 6.814 -12.708 1.00 96.12 167 VAL A O 1
ATOM 1294 N N . PRO A 1 168 ? 7.338 4.878 -13.632 1.00 95.38 168 PRO A N 1
ATOM 1295 C CA . PRO A 1 168 ? 8.786 5.075 -13.435 1.00 95.38 168 PRO A CA 1
ATOM 1296 C C . PRO A 1 168 ? 9.391 6.217 -14.271 1.00 95.38 168 PRO A C 1
ATOM 1298 O O . PRO A 1 168 ? 10.182 5.998 -15.189 1.00 95.38 168 PRO A O 1
ATOM 1301 N N . ASP A 1 169 ? 8.985 7.449 -13.982 1.00 94.06 169 ASP A N 1
ATOM 1302 C CA . ASP A 1 169 ? 9.404 8.667 -14.682 1.00 94.06 169 ASP A CA 1
ATOM 1303 C C . ASP A 1 169 ? 10.674 9.316 -14.099 1.00 94.06 169 ASP A C 1
ATOM 1305 O O . ASP A 1 169 ? 11.153 10.329 -14.616 1.00 94.06 169 ASP A O 1
ATOM 1309 N N . GLY A 1 170 ? 11.219 8.745 -13.021 1.00 92.12 170 GLY A N 1
ATOM 1310 C CA . GLY A 1 170 ? 12.428 9.209 -12.349 1.00 92.12 170 GLY A CA 1
ATOM 1311 C C . GLY A 1 170 ? 12.226 10.345 -11.345 1.00 92.12 170 GLY A C 1
ATOM 1312 O O . GLY A 1 170 ? 13.208 10.758 -10.717 1.00 92.12 170 GLY A O 1
ATOM 1313 N N . ARG A 1 171 ? 11.001 10.852 -11.142 1.00 91.69 171 ARG A N 1
ATOM 1314 C CA . ARG A 1 171 ? 10.715 11.808 -10.062 1.00 91.69 171 ARG A CA 1
ATOM 1315 C C . ARG A 1 171 ? 10.833 11.100 -8.714 1.00 91.69 171 ARG A C 1
ATOM 1317 O O . ARG A 1 171 ? 10.177 10.092 -8.474 1.00 91.69 171 ARG A O 1
ATOM 1324 N N . GLY A 1 172 ? 11.645 11.655 -7.818 1.00 83.06 172 GLY A N 1
ATOM 1325 C CA . GLY A 1 172 ? 11.721 11.241 -6.414 1.00 83.06 172 GLY A CA 1
ATOM 1326 C C . GLY A 1 172 ? 10.871 12.128 -5.499 1.00 83.06 172 GLY A C 1
ATOM 1327 O O . GLY A 1 172 ? 10.226 13.069 -5.946 1.00 83.06 172 GLY A O 1
ATOM 1328 N N . PHE A 1 173 ? 10.914 11.877 -4.187 1.00 68.94 173 PHE A N 1
ATOM 1329 C CA . PHE A 1 173 ? 10.312 12.777 -3.182 1.00 68.94 173 PHE A CA 1
ATOM 1330 C C . PHE A 1 173 ? 11.070 14.098 -3.005 1.00 68.94 173 PHE A C 1
ATOM 1332 O O . PHE A 1 173 ? 10.516 15.079 -2.518 1.00 68.94 173 PHE A O 1
ATOM 1339 N N . VAL A 1 174 ? 12.356 14.110 -3.354 1.00 60.34 174 VAL A N 1
ATOM 1340 C CA . VAL A 1 174 ? 13.208 15.297 -3.341 1.00 60.34 174 VAL A CA 1
ATOM 1341 C C . VAL A 1 174 ? 13.947 15.306 -4.671 1.00 60.34 174 VAL A C 1
ATOM 1343 O O . VAL A 1 174 ? 14.617 14.319 -4.984 1.00 60.34 174 VAL A O 1
ATOM 1346 N N . ASP A 1 175 ? 13.863 16.407 -5.423 1.00 51.69 175 ASP A N 1
ATOM 1347 C CA . ASP A 1 175 ? 14.411 16.546 -6.789 1.00 51.69 175 ASP A CA 1
ATOM 1348 C C . ASP A 1 175 ? 15.894 16.137 -6.927 1.00 51.69 175 ASP A C 1
ATOM 1350 O O . ASP A 1 175 ? 16.382 15.878 -8.023 1.00 51.69 175 ASP A O 1
ATOM 1354 N N . SER A 1 176 ? 16.633 16.068 -5.814 1.00 51.81 176 SER A N 1
ATOM 1355 C CA . SER A 1 176 ? 18.057 15.733 -5.754 1.00 51.81 176 SER A CA 1
ATOM 1356 C C . SER A 1 176 ? 18.400 14.241 -5.643 1.00 51.81 176 SER A C 1
ATOM 1358 O O . SER A 1 176 ? 19.578 13.914 -5.775 1.00 51.81 176 SER A O 1
ATOM 1360 N N . HIS A 1 177 ? 17.440 13.344 -5.388 1.00 56.88 177 HIS A N 1
ATOM 1361 C CA . HIS A 1 177 ? 17.727 11.923 -5.106 1.00 56.88 177 HIS A CA 1
ATOM 1362 C C . HIS A 1 177 ? 17.237 10.937 -6.179 1.00 56.88 177 HIS A C 1
ATOM 1364 O O . HIS A 1 177 ? 17.498 9.744 -6.046 1.00 56.88 177 HIS A O 1
ATOM 1370 N N . GLY A 1 178 ? 16.594 11.424 -7.248 1.00 71.88 178 GLY A N 1
ATOM 1371 C CA . GLY A 1 178 ? 16.043 10.579 -8.313 1.00 71.88 178 GLY A CA 1
ATOM 1372 C C . GLY A 1 178 ? 14.948 9.618 -7.832 1.00 71.88 178 GLY A C 1
ATOM 1373 O O . GLY A 1 178 ? 14.586 9.586 -6.653 1.00 71.88 178 GLY A O 1
ATOM 1374 N N . GLY A 1 179 ? 14.396 8.852 -8.769 1.00 84.25 179 GLY A N 1
ATOM 1375 C CA . GLY A 1 179 ? 13.408 7.813 -8.501 1.00 84.25 179 GLY A CA 1
ATOM 1376 C C . GLY A 1 179 ? 14.051 6.485 -8.090 1.00 84.25 179 GLY A C 1
ATOM 1377 O O . GLY A 1 179 ? 14.989 6.022 -8.742 1.00 84.25 179 GLY A O 1
ATOM 1378 N N . TRP A 1 180 ? 13.561 5.849 -7.024 1.00 88.88 180 TRP A N 1
ATOM 1379 C CA . TRP A 1 180 ? 14.032 4.537 -6.563 1.00 88.88 180 TRP A CA 1
ATOM 1380 C C . TRP A 1 180 ? 13.710 3.391 -7.532 1.00 88.88 180 TRP A C 1
ATOM 1382 O O . TRP A 1 180 ? 14.568 2.549 -7.782 1.00 88.88 180 TRP A O 1
ATOM 1392 N N . ILE A 1 181 ? 12.504 3.366 -8.100 1.00 94.25 181 ILE A N 1
ATOM 1393 C CA . ILE A 1 181 ? 12.072 2.397 -9.113 1.00 94.25 181 ILE A CA 1
ATOM 1394 C C . ILE A 1 181 ? 12.911 2.590 -10.375 1.00 94.25 181 ILE A C 1
ATOM 1396 O O . ILE A 1 181 ? 13.500 1.632 -10.875 1.00 94.25 181 ILE A O 1
ATOM 1400 N N . THR A 1 182 ? 13.027 3.836 -10.843 1.00 95.25 182 THR A N 1
ATOM 1401 C CA . THR A 1 182 ? 13.857 4.179 -12.005 1.00 95.25 182 THR A CA 1
ATOM 1402 C C . THR A 1 182 ? 15.315 3.776 -11.803 1.00 95.25 182 THR A C 1
ATOM 1404 O O . THR A 1 182 ? 15.892 3.155 -12.689 1.00 95.25 182 THR A O 1
ATOM 1407 N N . THR A 1 183 ? 15.887 4.020 -10.620 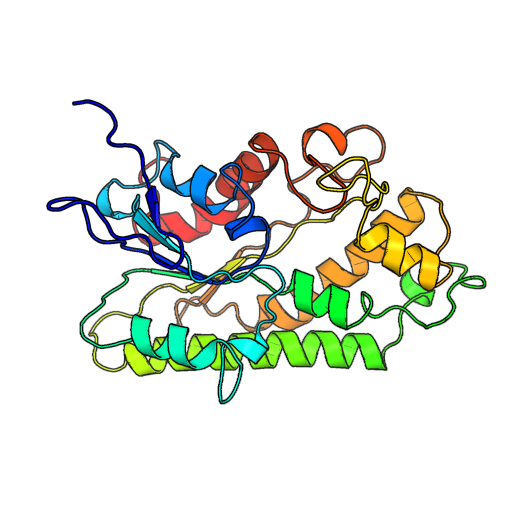1.00 94.69 183 THR A N 1
ATOM 1408 C CA . THR A 1 183 ? 17.265 3.610 -10.300 1.00 94.69 183 THR A CA 1
ATOM 1409 C C . THR A 1 183 ? 17.439 2.090 -10.396 1.00 94.69 183 THR A C 1
ATOM 1411 O O . THR A 1 183 ? 18.389 1.616 -11.014 1.00 94.69 183 THR A O 1
ATOM 1414 N N . VAL A 1 184 ? 16.503 1.305 -9.848 1.00 96.00 184 VAL A N 1
ATOM 1415 C CA . VAL A 1 184 ? 16.552 -0.166 -9.938 1.00 96.00 184 VAL A CA 1
ATOM 1416 C C . VAL A 1 184 ? 16.435 -0.649 -11.391 1.00 96.00 184 VAL A C 1
ATOM 1418 O O . VAL A 1 184 ? 17.106 -1.610 -11.776 1.00 96.00 184 VAL A O 1
ATOM 1421 N N . MET A 1 185 ? 15.605 0.013 -12.200 1.00 97.50 185 MET A N 1
ATOM 1422 C CA . MET A 1 185 ? 15.445 -0.281 -13.627 1.00 97.50 185 MET A CA 1
ATOM 1423 C C . MET A 1 185 ? 16.697 0.060 -14.440 1.00 97.50 185 MET A C 1
ATOM 1425 O O . MET A 1 185 ? 17.111 -0.745 -15.277 1.00 97.50 185 MET A O 1
ATOM 1429 N N . ASP A 1 186 ? 17.318 1.209 -14.173 1.00 96.81 186 ASP A N 1
ATOM 1430 C CA . ASP A 1 186 ? 18.565 1.641 -14.811 1.00 96.81 186 ASP A CA 1
ATOM 1431 C C . ASP A 1 186 ? 19.702 0.659 -14.499 1.00 96.81 186 ASP A C 1
ATOM 1433 O O . ASP A 1 186 ? 20.393 0.200 -15.411 1.00 96.81 186 ASP A O 1
ATOM 1437 N N . ASP A 1 187 ? 19.837 0.256 -13.232 1.00 96.81 187 ASP A N 1
ATOM 1438 C CA . ASP A 1 187 ? 20.839 -0.718 -12.788 1.00 96.81 187 ASP A CA 1
ATOM 1439 C C . ASP A 1 187 ? 20.663 -2.096 -13.442 1.00 96.81 187 ASP A C 1
ATOM 1441 O O . ASP A 1 187 ? 21.634 -2.838 -13.594 1.00 96.81 187 ASP A O 1
ATOM 1445 N N . ALA A 1 188 ? 19.428 -2.465 -13.790 1.00 97.69 188 ALA A N 1
ATOM 1446 C CA . ALA A 1 188 ? 19.110 -3.700 -14.498 1.00 97.69 188 ALA A CA 1
ATOM 1447 C C . ALA A 1 188 ? 19.161 -3.543 -16.029 1.00 97.69 188 ALA A C 1
ATOM 1449 O O . ALA A 1 188 ? 18.924 -4.517 -16.738 1.00 97.69 188 ALA A O 1
ATOM 1450 N N . GLY A 1 189 ? 19.439 -2.349 -16.564 1.00 97.94 189 GLY A N 1
ATOM 1451 C CA . GLY A 1 189 ? 19.478 -2.095 -18.006 1.00 97.94 189 GLY A CA 1
ATOM 1452 C C . GLY A 1 189 ? 18.114 -2.194 -18.698 1.00 97.94 189 GLY A C 1
ATOM 1453 O O . GLY A 1 189 ? 18.053 -2.596 -19.859 1.00 97.94 189 GLY A O 1
ATOM 1454 N N . VAL A 1 190 ? 17.021 -1.880 -17.996 1.00 98.25 190 VAL A N 1
ATOM 1455 C CA . VAL A 1 190 ? 15.668 -1.826 -18.576 1.00 98.25 190 VAL A CA 1
ATOM 1456 C C . VAL A 1 190 ? 15.566 -0.649 -19.551 1.00 98.25 190 VAL A C 1
ATOM 1458 O O . VAL A 1 190 ? 16.070 0.442 -19.264 1.00 98.25 190 VAL A O 1
ATOM 1461 N N . ASP A 1 191 ? 14.877 -0.859 -20.679 1.00 97.75 191 ASP A N 1
ATOM 1462 C CA . ASP A 1 191 ? 14.619 0.173 -21.692 1.00 97.75 191 ASP A CA 1
ATOM 1463 C C . ASP A 1 191 ? 14.140 1.490 -21.033 1.00 97.75 191 ASP A C 1
ATOM 1465 O O . ASP A 1 191 ? 13.244 1.455 -20.180 1.00 97.75 191 ASP A O 1
ATOM 1469 N N . PRO A 1 192 ? 14.760 2.648 -21.340 1.00 96.25 192 PRO A N 1
ATOM 1470 C CA . PRO A 1 192 ? 14.368 3.939 -20.778 1.00 96.25 192 PRO A CA 1
ATOM 1471 C C . PRO A 1 192 ? 13.019 4.468 -21.279 1.00 96.25 192 PRO A C 1
ATOM 1473 O O . PRO A 1 192 ? 12.549 5.478 -20.757 1.00 96.25 192 PRO A O 1
ATOM 1476 N N . ASP A 1 193 ? 12.394 3.835 -22.276 1.00 96.38 193 ASP A N 1
ATOM 1477 C CA . ASP A 1 193 ? 11.045 4.188 -22.707 1.00 96.38 193 ASP A CA 1
ATOM 1478 C C . ASP A 1 193 ? 10.034 4.059 -21.554 1.00 96.38 193 ASP A C 1
ATOM 1480 O O . ASP A 1 193 ? 9.883 3.008 -20.926 1.00 96.38 193 ASP A O 1
ATOM 1484 N N . LEU A 1 194 ? 9.314 5.150 -21.279 1.00 95.88 194 LEU A N 1
ATOM 1485 C CA . LEU A 1 194 ? 8.409 5.222 -20.133 1.00 95.88 194 LEU A CA 1
ATOM 1486 C C . LEU A 1 194 ? 7.265 4.210 -20.244 1.00 95.88 194 LEU A C 1
ATOM 1488 O O . LEU A 1 194 ? 6.900 3.600 -19.243 1.00 95.88 194 LEU A O 1
ATOM 1492 N N . ALA A 1 195 ? 6.722 3.991 -21.447 1.00 96.06 195 ALA A N 1
ATOM 1493 C CA . ALA A 1 195 ? 5.658 3.010 -21.626 1.00 96.06 195 ALA A CA 1
ATOM 1494 C C . ALA A 1 195 ? 6.178 1.594 -21.344 1.00 96.06 195 ALA A C 1
ATOM 1496 O O . ALA A 1 195 ? 5.511 0.830 -20.648 1.00 96.06 195 ALA A O 1
ATOM 1497 N N . PHE A 1 196 ? 7.393 1.265 -21.796 1.00 97.25 196 PHE A N 1
ATOM 1498 C CA . PHE A 1 196 ? 8.041 -0.004 -21.467 1.00 97.25 196 PHE A CA 1
ATOM 1499 C C . PHE A 1 196 ? 8.188 -0.193 -19.948 1.00 97.25 196 PHE A C 1
ATOM 1501 O O . PHE A 1 196 ? 7.816 -1.242 -19.420 1.00 97.25 196 PHE A O 1
ATOM 1508 N N . ARG A 1 197 ? 8.670 0.828 -19.229 1.00 97.25 197 ARG A N 1
ATOM 1509 C CA . ARG A 1 197 ? 8.843 0.786 -17.765 1.00 97.25 197 ARG A CA 1
ATOM 1510 C C . ARG A 1 197 ? 7.528 0.679 -17.003 1.00 97.25 197 ARG A C 1
ATOM 1512 O O . ARG A 1 197 ? 7.435 -0.103 -16.057 1.00 97.25 197 ARG A O 1
ATOM 1519 N N . THR A 1 198 ? 6.501 1.413 -17.420 1.00 97.00 198 THR A N 1
ATOM 1520 C CA . THR A 1 198 ? 5.162 1.300 -16.832 1.00 97.00 198 THR A CA 1
ATOM 1521 C C . THR A 1 198 ? 4.603 -0.111 -17.013 1.00 97.00 198 THR A C 1
ATOM 1523 O O . THR A 1 198 ? 4.051 -0.668 -16.068 1.00 97.00 198 THR A O 1
ATOM 1526 N N . GLU A 1 199 ? 4.795 -0.740 -18.176 1.00 97.62 199 GLU A N 1
ATOM 1527 C CA . GLU A 1 199 ? 4.383 -2.135 -18.386 1.00 97.62 199 GLU A CA 1
ATOM 1528 C C . GLU A 1 199 ? 5.192 -3.128 -17.534 1.00 97.62 199 GLU A C 1
ATOM 1530 O O . GLU A 1 199 ? 4.628 -4.102 -17.037 1.00 97.62 199 GLU A O 1
ATOM 1535 N N . VAL A 1 200 ? 6.484 -2.879 -17.288 1.00 97.81 200 VAL A N 1
ATOM 1536 C CA . VAL A 1 200 ? 7.259 -3.669 -16.312 1.00 97.81 200 VAL A CA 1
ATOM 1537 C C . VAL A 1 200 ? 6.631 -3.559 -14.919 1.00 97.81 200 VAL A C 1
ATOM 1539 O O . VAL A 1 200 ? 6.416 -4.578 -14.265 1.00 97.81 200 VAL A O 1
ATOM 1542 N N . MET A 1 201 ? 6.281 -2.352 -14.468 1.00 97.44 201 MET A N 1
ATOM 1543 C CA . MET A 1 201 ? 5.659 -2.180 -13.153 1.00 97.44 201 MET A CA 1
ATOM 1544 C C . MET A 1 201 ? 4.274 -2.807 -13.051 1.00 97.44 201 MET A C 1
ATOM 1546 O O . MET A 1 201 ? 3.972 -3.407 -12.020 1.00 97.44 201 MET A O 1
ATOM 1550 N N . LYS A 1 202 ? 3.459 -2.735 -14.108 1.00 97.56 202 LYS A N 1
ATOM 1551 C CA . LYS A 1 202 ? 2.170 -3.438 -14.156 1.00 97.56 202 LYS A CA 1
ATOM 1552 C C . LYS A 1 202 ? 2.330 -4.922 -13.864 1.00 97.56 202 LYS A C 1
ATOM 1554 O O . LYS A 1 202 ? 1.614 -5.434 -13.020 1.00 97.56 202 LYS A O 1
ATOM 1559 N N . LEU A 1 203 ? 3.327 -5.575 -14.462 1.00 97.94 203 LEU A N 1
ATOM 1560 C CA . LEU A 1 203 ? 3.576 -7.001 -14.242 1.00 97.94 203 LEU A CA 1
ATOM 1561 C C . LEU A 1 203 ? 3.950 -7.330 -12.787 1.00 97.94 203 LEU A C 1
ATOM 1563 O O . LEU A 1 203 ? 3.470 -8.330 -12.260 1.00 97.94 203 LEU A O 1
ATOM 1567 N N . VAL A 1 204 ? 4.755 -6.495 -12.114 1.00 96.94 204 VAL A N 1
ATOM 1568 C CA . VAL A 1 204 ? 5.054 -6.674 -10.675 1.00 96.94 204 VAL A CA 1
ATOM 1569 C C . VAL A 1 204 ? 3.788 -6.523 -9.837 1.00 96.94 204 VAL A C 1
ATOM 1571 O O . VAL A 1 204 ? 3.516 -7.341 -8.959 1.00 96.94 204 VAL A O 1
ATOM 1574 N N . ILE A 1 205 ? 3.032 -5.454 -10.090 1.00 97.62 205 ILE A N 1
ATOM 1575 C CA . ILE A 1 205 ? 1.827 -5.118 -9.334 1.00 97.62 205 ILE A CA 1
ATOM 1576 C C . ILE A 1 205 ? 0.749 -6.182 -9.539 1.00 97.62 205 ILE A C 1
ATOM 1578 O O . ILE A 1 205 ? 0.125 -6.597 -8.563 1.00 97.62 205 ILE A O 1
ATOM 1582 N N . ASP A 1 206 ? 0.559 -6.654 -10.769 1.00 98.06 206 ASP A N 1
ATOM 1583 C CA . ASP A 1 206 ? -0.375 -7.728 -11.090 1.00 98.06 206 ASP A CA 1
ATOM 1584 C C . ASP A 1 206 ? 0.030 -9.022 -10.386 1.00 98.06 206 ASP A C 1
ATOM 1586 O O . ASP A 1 206 ? -0.796 -9.592 -9.684 1.00 98.06 206 ASP A O 1
ATOM 1590 N N . ALA A 1 207 ? 1.304 -9.427 -10.450 1.00 97.62 207 ALA A N 1
ATOM 15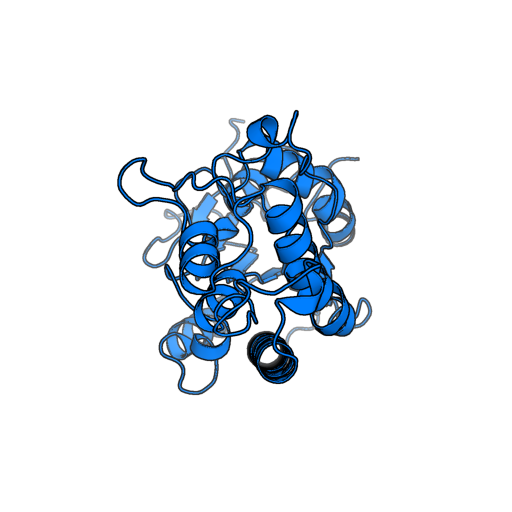91 C CA . ALA A 1 207 ? 1.770 -10.635 -9.766 1.00 97.62 207 ALA A CA 1
ATOM 1592 C C . ALA A 1 207 ? 1.515 -10.581 -8.248 1.00 97.62 207 ALA A C 1
ATOM 1594 O O . ALA A 1 207 ? 0.978 -11.523 -7.673 1.00 97.62 207 ALA A O 1
ATOM 1595 N N . VAL A 1 208 ? 1.825 -9.463 -7.578 1.00 97.12 208 VAL A N 1
ATOM 1596 C CA . VAL A 1 208 ? 1.565 -9.342 -6.132 1.00 97.12 208 VAL A CA 1
ATOM 1597 C C . VAL A 1 208 ? 0.063 -9.344 -5.820 1.00 97.12 208 VAL A C 1
ATOM 1599 O O . VAL A 1 208 ? -0.364 -10.011 -4.873 1.00 97.12 208 VAL A O 1
ATOM 1602 N N . ASN A 1 209 ? -0.750 -8.610 -6.586 1.00 97.31 209 ASN A N 1
ATOM 1603 C CA . ASN A 1 209 ? -2.194 -8.558 -6.350 1.00 97.31 209 ASN A CA 1
ATOM 1604 C C . ASN A 1 209 ? -2.861 -9.915 -6.617 1.00 97.31 209 ASN A C 1
ATOM 1606 O O . ASN A 1 209 ? -3.648 -10.365 -5.787 1.00 97.31 209 ASN A O 1
ATOM 1610 N N . ASP A 1 210 ? -2.537 -10.566 -7.732 1.00 97.12 210 ASP A N 1
ATOM 1611 C CA . ASP A 1 210 ? -3.223 -11.773 -8.194 1.00 97.12 210 ASP A CA 1
ATOM 1612 C C . ASP A 1 210 ? -2.709 -13.046 -7.512 1.00 97.12 210 ASP A C 1
ATOM 1614 O O . ASP A 1 210 ? -3.509 -13.922 -7.184 1.00 97.12 210 ASP A O 1
ATOM 1618 N N . GLU A 1 211 ? -1.401 -13.154 -7.264 1.00 96.88 211 GLU A N 1
ATOM 1619 C CA . GLU A 1 211 ? -0.790 -14.383 -6.732 1.00 96.88 211 GLU A CA 1
ATOM 1620 C C . GLU A 1 211 ? -0.620 -14.369 -5.211 1.00 96.88 211 GLU A C 1
ATOM 1622 O O . GLU A 1 211 ? -0.370 -15.412 -4.615 1.00 96.88 211 GLU A O 1
ATOM 1627 N N . VAL A 1 212 ? -0.746 -13.206 -4.559 1.00 97.00 212 VAL A N 1
ATOM 1628 C CA . VAL A 1 212 ? -0.633 -13.114 -3.096 1.00 97.00 212 VAL A CA 1
ATOM 1629 C C . VAL A 1 212 ? -1.881 -12.497 -2.487 1.00 97.00 212 VAL A C 1
ATOM 1631 O O . VAL A 1 212 ? -2.584 -13.161 -1.728 1.00 97.00 212 VAL A O 1
ATOM 1634 N N . LEU A 1 213 ? -2.190 -11.233 -2.786 1.00 97.31 213 LEU A N 1
ATOM 1635 C CA . LEU A 1 213 ? -3.250 -10.523 -2.056 1.00 97.31 213 LEU A CA 1
ATOM 1636 C C . LEU A 1 213 ? -4.634 -11.141 -2.281 1.00 97.31 213 LEU A C 1
ATOM 1638 O O . LEU A 1 213 ? -5.386 -11.307 -1.317 1.00 97.31 213 LEU A O 1
ATOM 1642 N N . ALA A 1 214 ? -4.945 -11.530 -3.518 1.00 96.81 214 ALA A N 1
ATOM 1643 C CA . ALA A 1 214 ? -6.195 -12.193 -3.857 1.00 96.81 214 ALA A CA 1
ATOM 1644 C C . ALA A 1 214 ? -6.353 -13.543 -3.135 1.00 96.81 214 ALA A C 1
ATOM 1646 O O . ALA A 1 214 ? -7.465 -13.882 -2.731 1.00 96.81 214 ALA A O 1
ATOM 1647 N N . GLU A 1 215 ? -5.266 -14.285 -2.887 1.00 97.00 215 GLU A N 1
ATOM 1648 C CA . GLU A 1 215 ? -5.322 -15.549 -2.135 1.00 97.00 215 GLU A CA 1
ATOM 1649 C C . GLU A 1 215 ? -5.691 -15.341 -0.659 1.00 97.00 215 GLU A C 1
ATOM 1651 O O . GLU A 1 215 ? -6.368 -16.177 -0.057 1.00 97.00 215 GLU A O 1
ATOM 1656 N N . PHE A 1 216 ? -5.299 -14.205 -0.073 1.00 97.38 216 PHE A N 1
ATOM 1657 C CA . PHE A 1 216 ? -5.701 -13.833 1.284 1.00 97.38 216 PHE A CA 1
ATOM 1658 C C . PHE A 1 216 ? -7.121 -13.253 1.364 1.00 97.38 216 PHE A C 1
ATOM 1660 O O . PHE A 1 216 ? -7.629 -13.061 2.472 1.00 97.38 216 PHE A O 1
ATOM 1667 N N . HIS A 1 217 ? -7.782 -12.960 0.238 1.00 97.75 217 HIS A N 1
ATOM 1668 C CA . HIS A 1 217 ? -9.152 -12.456 0.246 1.00 97.75 217 HIS A CA 1
ATOM 1669 C C . HIS A 1 217 ? -10.123 -13.545 0.729 1.00 97.75 217 HIS A C 1
ATOM 1671 O O . HIS A 1 217 ? -10.553 -14.425 -0.016 1.00 97.75 217 HIS A O 1
ATOM 1677 N N . ALA A 1 218 ? -10.516 -13.452 1.996 1.00 97.69 218 ALA A N 1
ATOM 1678 C CA . ALA A 1 218 ? -11.382 -14.405 2.672 1.00 97.69 218 ALA A CA 1
ATOM 1679 C C . ALA A 1 218 ? -12.482 -13.657 3.447 1.00 97.69 218 ALA A C 1
ATOM 1681 O O . ALA A 1 218 ? -12.352 -13.430 4.655 1.00 97.69 218 ALA A O 1
ATOM 1682 N N . PRO A 1 219 ? -13.609 -13.294 2.796 1.00 96.50 219 PRO A N 1
ATOM 1683 C CA . PRO A 1 219 ? -14.681 -12.524 3.428 1.00 96.50 219 PRO A CA 1
ATOM 1684 C C . PRO A 1 219 ? -15.284 -13.186 4.664 1.00 96.50 219 PRO A C 1
ATOM 1686 O O . PRO A 1 219 ? -15.654 -12.487 5.598 1.00 96.50 219 PRO A O 1
ATOM 1689 N N . LEU A 1 220 ? -15.352 -14.523 4.708 1.00 95.06 220 LEU A N 1
ATOM 1690 C CA . LEU A 1 220 ? -15.824 -15.263 5.888 1.00 95.06 220 LEU A CA 1
ATOM 1691 C C . LEU A 1 220 ? -14.853 -15.175 7.070 1.00 95.06 220 LEU A C 1
ATOM 1693 O O . LEU A 1 220 ? -15.272 -15.283 8.217 1.00 95.06 220 LEU A O 1
ATOM 1697 N N . GLU A 1 221 ? -13.570 -14.954 6.792 1.00 95.62 221 GLU A N 1
ATOM 1698 C CA . GLU A 1 221 ? -12.535 -14.731 7.798 1.00 95.62 221 GLU A CA 1
ATOM 1699 C C . GLU A 1 221 ? -12.250 -13.238 8.009 1.00 95.62 221 GLU A C 1
ATOM 1701 O O . GLU A 1 221 ? -11.284 -12.883 8.687 1.00 95.62 221 GLU A O 1
ATOM 1706 N N . HIS A 1 222 ? -13.081 -12.359 7.442 1.00 97.81 222 HIS A N 1
ATOM 1707 C CA . HIS A 1 222 ? -12.938 -10.907 7.477 1.00 97.81 222 HIS A CA 1
ATOM 1708 C C . HIS A 1 222 ? -11.533 -10.428 7.055 1.00 97.81 222 HIS A C 1
ATOM 1710 O O . HIS A 1 222 ? -10.956 -9.549 7.702 1.00 97.81 222 HIS A O 1
ATOM 1716 N N . VAL A 1 223 ? -10.958 -11.032 6.013 1.00 98.50 223 VAL A N 1
ATOM 1717 C CA . VAL A 1 223 ? -9.733 -10.545 5.360 1.00 98.50 223 VAL A CA 1
ATOM 1718 C C . VAL A 1 223 ? -10.095 -10.095 3.951 1.00 98.50 223 VAL A C 1
ATOM 1720 O O . VAL A 1 223 ? -10.672 -10.862 3.182 1.00 98.50 223 VAL A O 1
ATOM 1723 N N . PHE A 1 224 ? -9.789 -8.843 3.626 1.00 98.50 224 PHE A N 1
ATOM 1724 C CA . PHE A 1 224 ? -10.224 -8.195 2.395 1.00 98.50 224 PHE A CA 1
ATOM 1725 C C . PHE A 1 224 ? -9.026 -7.625 1.656 1.00 98.50 224 PHE A C 1
ATOM 1727 O O . PHE A 1 224 ? -8.434 -6.644 2.093 1.00 98.50 224 PHE A O 1
ATOM 1734 N N . HIS A 1 225 ? -8.694 -8.208 0.510 1.00 98.25 225 HIS A N 1
ATOM 1735 C CA . HIS A 1 225 ? -7.882 -7.521 -0.489 1.00 98.25 225 HIS A CA 1
ATOM 1736 C C . HIS A 1 225 ? -8.646 -6.325 -1.059 1.00 98.25 225 HIS A C 1
ATOM 1738 O O . HIS A 1 225 ? -9.774 -6.471 -1.533 1.00 98.25 225 HIS A O 1
ATOM 1744 N N . VAL A 1 226 ? -8.030 -5.148 -0.969 1.00 98.00 226 VAL A N 1
ATOM 1745 C CA . VAL A 1 226 ? -8.509 -3.903 -1.561 1.00 98.00 226 VAL A CA 1
ATOM 1746 C C . VAL A 1 226 ? -7.744 -3.675 -2.861 1.00 98.00 226 VAL A C 1
ATOM 1748 O O . VAL A 1 226 ? -6.669 -3.077 -2.856 1.00 98.00 226 VAL A O 1
ATOM 1751 N N . ASP A 1 227 ? -8.278 -4.200 -3.962 1.00 97.44 227 ASP A N 1
ATOM 1752 C CA . ASP A 1 227 ? -7.688 -4.035 -5.292 1.00 97.44 227 ASP A CA 1
ATOM 1753 C C . ASP A 1 227 ? -7.896 -2.599 -5.786 1.00 97.44 227 ASP A C 1
ATOM 1755 O O . ASP A 1 227 ? -9.030 -2.143 -5.953 1.00 97.44 227 ASP A O 1
ATOM 1759 N N . SER A 1 228 ? -6.793 -1.876 -5.970 1.00 96.56 228 SER A N 1
ATOM 1760 C CA . SER A 1 228 ? -6.794 -0.485 -6.416 1.00 96.56 228 SER A CA 1
ATOM 1761 C C . SER A 1 228 ? -6.351 -0.314 -7.868 1.00 96.56 228 SER A C 1
ATOM 1763 O O . SER A 1 228 ? -6.312 0.815 -8.342 1.00 96.56 228 SER A O 1
ATOM 1765 N N . ARG A 1 229 ? -6.047 -1.405 -8.584 1.00 97.81 229 ARG A N 1
ATOM 1766 C CA . ARG A 1 229 ? -5.484 -1.350 -9.937 1.00 97.81 229 ARG A CA 1
ATOM 1767 C C . ARG A 1 229 ? -6.408 -0.645 -10.933 1.00 97.81 229 ARG A C 1
ATOM 1769 O O . ARG A 1 229 ? -7.609 -0.916 -11.006 1.00 97.81 229 ARG A O 1
ATOM 1776 N N . GLY A 1 230 ? -5.820 0.228 -11.748 1.00 97.38 230 GLY A N 1
ATOM 1777 C CA . GLY A 1 230 ? -6.496 0.963 -12.815 1.00 97.38 230 GLY A CA 1
ATOM 1778 C C . GLY A 1 230 ? -7.388 2.113 -12.335 1.00 97.38 230 GLY A C 1
ATOM 1779 O O . GLY A 1 230 ? -8.213 2.601 -13.113 1.00 97.38 230 GLY A O 1
ATOM 1780 N N . ILE A 1 231 ? -7.269 2.542 -11.075 1.00 97.94 231 ILE A N 1
ATOM 1781 C CA . ILE A 1 231 ? -8.002 3.698 -10.543 1.00 97.94 231 ILE A CA 1
ATOM 1782 C C . ILE A 1 231 ? -7.295 5.006 -10.901 1.00 97.94 231 ILE A C 1
ATOM 1784 O O . ILE A 1 231 ? -7.967 5.980 -11.262 1.00 97.94 231 ILE A O 1
ATOM 1788 N N . LEU A 1 232 ? -5.973 5.014 -10.771 1.00 97.88 232 LEU A N 1
ATOM 1789 C CA . LEU A 1 232 ? -5.074 6.112 -11.073 1.00 97.88 232 LEU A CA 1
ATOM 1790 C C . LEU A 1 232 ? -4.674 6.079 -12.546 1.00 97.88 232 LEU A C 1
ATOM 1792 O O . LEU A 1 232 ? -4.467 5.017 -13.141 1.00 97.88 232 LEU A O 1
ATOM 1796 N N . ALA A 1 233 ? -4.533 7.259 -13.142 1.00 96.31 233 ALA A N 1
ATOM 1797 C CA . ALA A 1 233 ? -3.973 7.381 -14.474 1.00 96.31 233 ALA A CA 1
ATOM 1798 C C . ALA A 1 233 ? -2.526 6.866 -14.481 1.00 96.31 233 ALA A C 1
ATOM 1800 O O . ALA A 1 233 ? -1.690 7.311 -13.700 1.00 96.31 233 ALA A O 1
ATOM 1801 N N . SER A 1 234 ? -2.221 5.941 -15.387 1.00 93.75 234 SER A N 1
ATOM 1802 C CA . SER A 1 234 ? -0.860 5.440 -15.616 1.00 93.75 234 SER A CA 1
ATOM 1803 C C . SER A 1 234 ? -0.393 5.684 -17.056 1.00 93.75 234 SER A C 1
ATOM 1805 O O . SER A 1 234 ? 0.637 5.160 -17.475 1.00 93.75 234 SER A O 1
ATOM 1807 N N . ASP A 1 235 ? -1.185 6.394 -17.862 1.00 91.19 235 ASP A N 1
ATOM 1808 C CA . ASP A 1 235 ? -0.832 6.734 -19.235 1.00 91.19 235 ASP A CA 1
ATOM 1809 C C . ASP A 1 235 ? 0.045 7.985 -19.279 1.00 91.19 235 ASP A C 1
ATOM 1811 O O . ASP A 1 235 ? -0.105 8.893 -18.465 1.00 91.19 235 ASP A O 1
ATOM 1815 N N . VAL A 1 236 ? 0.922 8.051 -20.282 1.00 86.69 236 VAL A N 1
ATOM 1816 C CA . VAL A 1 236 ? 1.945 9.100 -20.439 1.00 86.69 236 VAL A CA 1
ATOM 1817 C C . VAL A 1 236 ? 1.364 10.523 -20.468 1.00 86.69 236 VAL A C 1
ATOM 1819 O O . VAL A 1 236 ? 2.091 11.474 -20.193 1.00 86.69 236 VAL A O 1
ATOM 1822 N N . GLN A 1 237 ? 0.081 10.699 -20.802 1.00 89.69 237 GLN A N 1
ATOM 1823 C CA . GLN A 1 237 ? -0.529 12.025 -20.913 1.00 89.69 237 GLN A CA 1
ATOM 1824 C C . GLN A 1 237 ? -1.088 12.539 -19.582 1.00 89.69 237 GLN A C 1
ATOM 1826 O O . GLN A 1 237 ? -1.000 13.742 -19.343 1.00 89.69 237 GLN A O 1
ATOM 1831 N N . HIS A 1 238 ? -1.633 11.662 -18.732 1.00 93.56 238 HIS A N 1
ATOM 1832 C CA . HIS A 1 238 ? -2.416 12.083 -17.561 1.00 93.56 238 HIS A CA 1
ATOM 1833 C C . HIS A 1 238 ? -1.872 11.595 -16.215 1.00 93.56 238 HIS A C 1
ATOM 1835 O O . HIS A 1 238 ? -2.349 12.051 -15.179 1.00 93.56 238 HIS A O 1
ATOM 1841 N N . TYR A 1 239 ? -0.867 10.711 -16.185 1.00 94.31 239 TYR A N 1
ATOM 1842 C CA . TYR A 1 239 ? -0.391 10.131 -14.922 1.00 94.31 239 TYR A CA 1
ATOM 1843 C C . TYR A 1 239 ? 0.029 11.182 -13.878 1.00 94.31 239 TYR A C 1
ATOM 1845 O O . TYR A 1 239 ? -0.195 11.001 -12.685 1.00 94.31 239 TYR A O 1
ATOM 1853 N N . ALA A 1 240 ? 0.588 12.315 -14.305 1.00 93.38 240 ALA A N 1
ATOM 1854 C CA . ALA A 1 240 ? 1.056 13.359 -13.395 1.00 93.38 240 ALA A CA 1
ATOM 1855 C C . ALA A 1 240 ? -0.072 14.032 -12.582 1.00 93.38 240 ALA A C 1
ATOM 1857 O O . ALA A 1 240 ? 0.217 14.723 -11.610 1.00 93.38 240 ALA A O 1
ATOM 1858 N 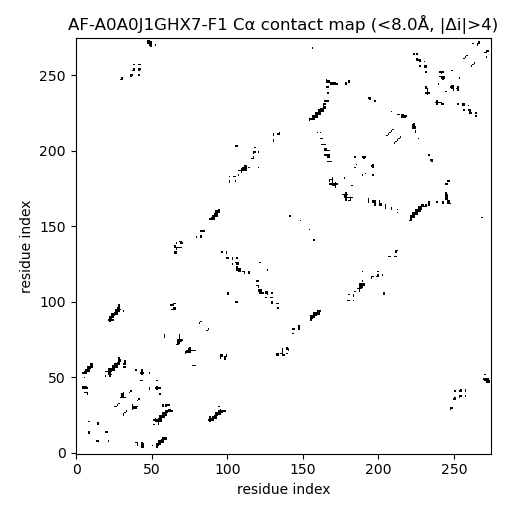N . GLU A 1 241 ? -1.343 13.838 -12.952 1.00 94.69 241 GLU A N 1
ATOM 1859 C CA . GLU A 1 241 ? -2.497 14.291 -12.160 1.00 94.69 241 GLU A CA 1
ATOM 1860 C C . GLU A 1 241 ? -2.710 13.423 -10.907 1.00 94.69 241 GLU A C 1
ATOM 1862 O O . GLU A 1 241 ? -3.154 13.909 -9.865 1.00 94.69 241 GLU A O 1
ATOM 1867 N N . ASP A 1 242 ? -2.373 12.137 -11.007 1.00 96.25 242 ASP A N 1
ATOM 1868 C CA . ASP A 1 242 ? -2.611 11.136 -9.968 1.00 96.25 242 ASP A CA 1
ATOM 1869 C C . ASP A 1 242 ? -1.360 10.760 -9.179 1.00 96.25 242 ASP A C 1
ATOM 1871 O O . ASP A 1 242 ? -1.481 10.259 -8.061 1.00 96.25 242 ASP A O 1
ATOM 1875 N N . TRP A 1 243 ? -0.175 11.050 -9.716 1.00 94.44 243 TRP A N 1
ATOM 1876 C CA . TRP A 1 243 ? 1.113 10.660 -9.151 1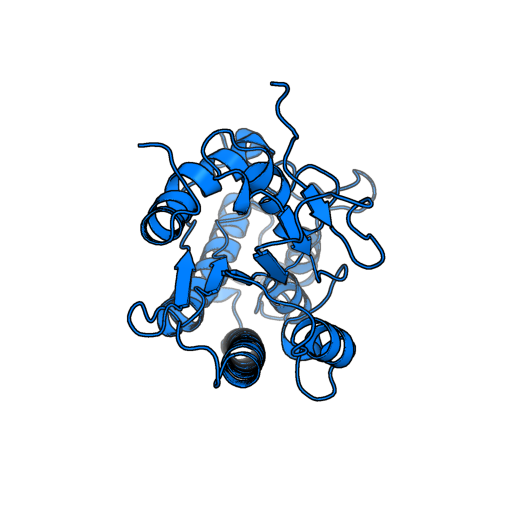.00 94.44 243 TRP A CA 1
ATOM 1877 C C . TRP A 1 243 ? 1.999 11.877 -8.850 1.00 94.44 243 TRP A C 1
ATOM 1879 O O . TRP A 1 243 ? 2.486 12.564 -9.756 1.00 94.44 243 TRP A O 1
ATOM 1889 N N . GLU A 1 244 ? 2.256 12.104 -7.560 1.00 91.81 244 GLU A N 1
ATOM 1890 C CA . GLU A 1 244 ? 3.158 13.145 -7.045 1.00 91.81 244 GLU A CA 1
ATOM 1891 C C . GLU A 1 244 ? 4.602 12.882 -7.501 1.00 91.81 244 GLU A C 1
ATOM 1893 O O . GLU A 1 244 ? 5.330 13.793 -7.896 1.00 91.81 244 GLU A O 1
ATOM 1898 N N . ASN A 1 245 ? 4.995 11.608 -7.502 1.00 90.88 245 ASN A N 1
ATOM 1899 C CA . ASN A 1 245 ? 6.269 11.114 -8.013 1.00 90.88 245 ASN A CA 1
ATOM 1900 C C . ASN A 1 245 ? 6.081 9.725 -8.641 1.00 90.88 245 ASN A C 1
ATOM 1902 O O . ASN A 1 245 ? 4.951 9.260 -8.771 1.00 90.88 245 ASN A O 1
ATOM 1906 N N . GLU A 1 246 ? 7.164 9.042 -9.006 1.00 92.19 246 GLU A N 1
ATOM 1907 C CA . GLU A 1 246 ? 7.068 7.799 -9.776 1.00 92.19 246 GLU A CA 1
ATOM 1908 C C . GLU A 1 246 ? 6.317 6.634 -9.096 1.00 92.19 246 GLU A C 1
ATOM 1910 O O . GLU A 1 246 ? 5.921 5.690 -9.774 1.00 92.19 246 GLU A O 1
ATOM 1915 N N . GLY A 1 247 ? 6.125 6.667 -7.771 1.00 91.12 247 GLY A N 1
ATOM 1916 C CA . GLY A 1 247 ? 5.470 5.591 -7.012 1.00 91.12 247 GLY A CA 1
ATOM 1917 C C . GLY A 1 247 ? 4.524 6.062 -5.908 1.00 91.12 247 GLY A C 1
ATOM 1918 O O . GLY A 1 247 ? 4.009 5.240 -5.142 1.00 91.12 247 GLY A O 1
ATOM 1919 N N . TYR A 1 248 ? 4.292 7.370 -5.801 1.00 91.94 248 TYR A N 1
ATOM 1920 C CA . TYR A 1 248 ? 3.483 7.972 -4.749 1.00 91.94 248 TYR A CA 1
ATOM 1921 C C . TYR A 1 248 ? 2.301 8.758 -5.322 1.00 91.94 248 TYR A C 1
ATOM 1923 O O . TYR A 1 248 ? 2.524 9.710 -6.075 1.00 91.94 248 TYR A O 1
ATOM 1931 N N . PRO A 1 249 ? 1.056 8.395 -4.972 1.00 94.44 249 PRO A N 1
ATOM 1932 C CA . PRO A 1 249 ? -0.115 9.148 -5.390 1.00 94.44 249 PRO A CA 1
ATOM 1933 C C . PRO A 1 249 ? -0.135 10.577 -4.836 1.00 94.44 249 PRO A C 1
ATOM 1935 O O . PRO A 1 249 ? 0.360 10.846 -3.740 1.00 94.44 249 PRO A O 1
ATOM 1938 N N . THR A 1 250 ? -0.766 11.492 -5.570 1.00 93.62 250 THR A N 1
ATOM 1939 C CA . THR A 1 250 ? -1.157 12.803 -5.034 1.00 93.62 250 THR A CA 1
ATOM 1940 C C . THR A 1 250 ? -2.261 12.634 -3.981 1.00 93.62 250 THR A C 1
ATOM 1942 O O . THR A 1 250 ? -2.874 11.567 -3.856 1.00 93.62 250 THR A O 1
ATOM 1945 N N . ARG A 1 251 ? -2.592 13.700 -3.238 1.00 92.19 251 ARG A N 1
ATOM 1946 C CA . ARG A 1 251 ? -3.772 13.690 -2.349 1.00 92.19 251 ARG A CA 1
ATOM 1947 C C . ARG A 1 251 ? -5.047 13.296 -3.104 1.00 92.19 251 ARG A C 1
ATOM 1949 O O . ARG A 1 251 ? -5.825 12.490 -2.598 1.00 92.19 251 ARG A O 1
ATOM 1956 N N . ASP A 1 252 ? -5.239 13.835 -4.305 1.00 94.25 252 ASP A N 1
ATOM 1957 C CA . ASP A 1 252 ? -6.404 13.533 -5.141 1.00 94.25 252 ASP A CA 1
ATOM 1958 C C . ASP A 1 252 ? -6.364 12.085 -5.655 1.00 94.25 252 ASP A C 1
ATOM 1960 O O . ASP A 1 252 ? -7.399 11.414 -5.682 1.00 94.25 252 ASP A O 1
ATOM 1964 N N . GLY A 1 253 ? -5.174 11.559 -5.962 1.00 96.38 253 GLY A N 1
ATOM 1965 C CA . GLY A 1 253 ? -4.967 10.142 -6.263 1.00 96.38 253 GLY A CA 1
ATOM 1966 C C . GLY A 1 253 ? -5.387 9.232 -5.102 1.00 96.38 253 GLY A C 1
ATOM 1967 O O . GLY A 1 253 ? -6.202 8.323 -5.278 1.00 96.38 253 GLY A O 1
ATOM 1968 N N . PHE A 1 254 ? -4.932 9.512 -3.876 1.00 96.94 254 PHE A N 1
ATOM 1969 C CA . PHE A 1 254 ? -5.373 8.754 -2.698 1.00 96.94 254 PHE A CA 1
ATOM 1970 C C . PHE A 1 254 ? -6.883 8.840 -2.469 1.00 96.94 254 PHE A C 1
ATOM 1972 O O . PHE A 1 254 ? -7.504 7.828 -2.147 1.00 96.94 254 PHE A O 1
ATOM 1979 N N . MET A 1 255 ? -7.492 10.007 -2.680 1.00 96.31 255 MET A N 1
ATOM 1980 C CA . MET A 1 255 ? -8.945 10.165 -2.593 1.00 96.31 255 MET A CA 1
ATOM 1981 C C . MET A 1 255 ? -9.680 9.278 -3.607 1.00 96.31 255 MET A C 1
ATOM 1983 O O . MET A 1 255 ? -10.625 8.583 -3.231 1.00 96.31 255 MET A O 1
ATOM 1987 N N . LYS A 1 256 ? -9.210 9.213 -4.863 1.00 97.62 256 LYS A N 1
ATOM 1988 C CA . LYS A 1 256 ? -9.764 8.297 -5.876 1.00 97.62 256 LYS A CA 1
ATOM 1989 C C . LYS A 1 256 ? -9.671 6.836 -5.425 1.00 97.62 256 LYS A C 1
ATOM 1991 O O . LYS A 1 256 ? -10.659 6.109 -5.548 1.00 97.62 256 LYS A O 1
ATOM 1996 N N . ILE A 1 257 ? -8.521 6.410 -4.890 1.00 97.94 257 ILE A N 1
ATOM 1997 C CA . ILE A 1 257 ? -8.327 5.048 -4.360 1.00 97.94 257 ILE A CA 1
ATOM 1998 C C . ILE A 1 257 ? -9.301 4.770 -3.211 1.00 97.94 257 ILE A C 1
ATOM 2000 O O . ILE A 1 257 ? -9.957 3.724 -3.193 1.00 97.94 257 ILE A O 1
ATOM 2004 N N . LEU A 1 258 ? -9.431 5.703 -2.265 1.00 97.31 258 LEU A N 1
ATOM 2005 C CA . LEU A 1 258 ? -10.314 5.539 -1.115 1.00 97.31 258 LEU A CA 1
ATOM 2006 C C . LEU A 1 258 ? -11.770 5.361 -1.539 1.00 97.31 258 LEU A C 1
ATOM 2008 O O . LEU A 1 258 ? -12.419 4.385 -1.160 1.00 97.31 258 LEU A O 1
ATOM 2012 N N . GLU A 1 259 ? -12.274 6.281 -2.353 1.00 97.00 259 GLU A N 1
ATOM 2013 C CA . GLU A 1 259 ? -13.681 6.295 -2.742 1.00 97.00 259 GLU A CA 1
ATOM 2014 C C . GLU A 1 259 ? -14.059 5.086 -3.604 1.00 97.00 259 GLU A C 1
ATOM 2016 O O . GLU A 1 259 ? -15.153 4.536 -3.453 1.00 97.00 259 GLU A O 1
ATOM 2021 N N . ARG A 1 260 ? -13.164 4.657 -4.504 1.00 97.88 260 ARG A N 1
ATOM 2022 C CA . ARG A 1 260 ? -13.474 3.618 -5.496 1.00 97.88 260 ARG A CA 1
ATOM 2023 C C . ARG A 1 260 ? -13.147 2.200 -5.032 1.00 97.88 260 ARG A C 1
ATOM 2025 O O . ARG A 1 260 ? -13.911 1.298 -5.364 1.00 97.88 260 ARG A O 1
ATOM 2032 N N . ALA A 1 261 ? -12.069 1.996 -4.271 1.00 97.88 261 ALA A N 1
ATOM 2033 C CA . ALA A 1 261 ? -11.650 0.664 -3.819 1.00 97.88 261 ALA A CA 1
ATOM 2034 C C . ALA A 1 261 ? -11.938 0.415 -2.335 1.00 97.88 261 ALA A C 1
ATOM 2036 O O . ALA A 1 261 ? -12.491 -0.626 -1.971 1.00 97.88 261 ALA A O 1
ATOM 2037 N N . TRP A 1 262 ? -11.601 1.366 -1.461 1.00 98.00 262 TRP A N 1
ATOM 2038 C CA . TRP A 1 262 ? -11.692 1.147 -0.017 1.00 98.00 262 TRP A CA 1
ATOM 2039 C C . TRP A 1 262 ? -13.118 1.250 0.511 1.00 98.00 262 TRP A C 1
ATOM 2041 O O . TRP A 1 262 ? -13.574 0.369 1.237 1.00 98.00 262 TRP A O 1
ATOM 2051 N N . PHE A 1 263 ? -13.856 2.301 0.156 1.00 97.69 263 PHE A N 1
ATOM 2052 C CA . PHE A 1 263 ? -15.179 2.556 0.731 1.00 97.69 263 PHE A CA 1
ATOM 2053 C C . PHE A 1 263 ? -16.173 1.404 0.545 1.00 97.69 263 PHE A C 1
ATOM 2055 O O . PHE A 1 263 ? -16.875 1.099 1.516 1.00 97.69 263 PHE A O 1
ATOM 2062 N N . PRO A 1 264 ? -16.231 0.714 -0.614 1.00 96.56 264 PRO A N 1
ATOM 2063 C CA . PRO A 1 264 ? -17.045 -0.490 -0.756 1.00 96.56 264 PRO A CA 1
ATOM 2064 C C . PRO A 1 264 ? -16.735 -1.572 0.291 1.00 96.56 264 PRO A C 1
ATOM 2066 O O . PRO A 1 264 ? -17.660 -2.215 0.784 1.00 96.56 264 PRO A O 1
ATOM 2069 N N . MET A 1 265 ? -15.461 -1.736 0.666 1.00 97.06 265 MET A N 1
ATOM 2070 C CA . MET A 1 265 ? -15.003 -2.739 1.637 1.00 97.06 265 MET A CA 1
ATOM 2071 C C . MET A 1 265 ? -15.184 -2.289 3.089 1.00 97.06 265 MET A C 1
ATOM 2073 O O . MET A 1 265 ? -15.477 -3.107 3.957 1.00 97.06 265 MET A O 1
ATOM 2077 N N . LEU A 1 266 ? -15.042 -0.992 3.362 1.00 98.12 266 LEU A N 1
ATOM 2078 C CA . LEU A 1 266 ? -15.152 -0.422 4.707 1.00 98.12 266 LEU A CA 1
ATOM 2079 C C . LEU A 1 266 ? -16.611 -0.271 5.176 1.00 98.12 266 LEU A C 1
ATOM 2081 O O . LEU A 1 266 ? -16.915 -0.391 6.365 1.00 98.12 266 LEU A O 1
ATOM 2085 N N . ARG A 1 267 ? -17.541 -0.014 4.249 1.00 97.19 267 ARG A N 1
ATOM 2086 C CA . ARG A 1 267 ? -18.946 0.301 4.557 1.00 97.19 267 ARG A CA 1
ATOM 2087 C C . ARG A 1 267 ? -19.707 -0.801 5.312 1.00 97.19 267 ARG A C 1
ATOM 2089 O O . ARG A 1 267 ? -20.425 -0.450 6.248 1.00 97.19 267 ARG A O 1
ATOM 2096 N N . PRO A 1 268 ? -19.568 -2.105 4.994 1.00 96.44 268 PRO A N 1
ATOM 2097 C CA . PRO A 1 268 ? -20.219 -3.174 5.757 1.00 96.44 268 PRO A CA 1
ATOM 2098 C C . PRO A 1 268 ? -19.850 -3.197 7.247 1.00 96.44 268 PRO A C 1
ATOM 2100 O O . PRO A 1 268 ? -20.606 -3.739 8.049 1.00 96.44 268 PRO A O 1
ATOM 2103 N N . PHE A 1 269 ? -18.718 -2.591 7.616 1.00 97.12 269 PHE A N 1
ATOM 2104 C CA . PHE A 1 269 ? -18.217 -2.525 8.988 1.00 97.12 269 PHE A CA 1
ATOM 2105 C C . PHE A 1 269 ? -18.586 -1.227 9.714 1.00 97.12 269 PHE A C 1
ATOM 2107 O O . PHE A 1 269 ? -18.158 -1.030 10.843 1.00 97.12 269 PHE A O 1
ATOM 2114 N N . GLY A 1 270 ? -19.371 -0.340 9.090 1.00 96.62 270 GLY A N 1
ATOM 2115 C CA . GLY A 1 270 ? -19.768 0.939 9.687 1.00 96.62 270 GLY A CA 1
ATOM 2116 C C . GLY A 1 270 ? -18.670 2.006 9.692 1.00 96.62 270 GLY A C 1
ATOM 2117 O O . GLY A 1 270 ? -18.921 3.120 10.135 1.00 96.62 270 GLY A O 1
ATOM 2118 N N . ILE A 1 271 ? -17.490 1.705 9.140 1.00 97.50 271 ILE A N 1
ATOM 2119 C CA . ILE A 1 271 ? -16.358 2.639 9.056 1.00 97.50 271 ILE A CA 1
ATOM 2120 C C . ILE A 1 271 ? -16.702 3.826 8.143 1.00 97.50 271 ILE A C 1
ATOM 2122 O O . ILE A 1 271 ? -16.330 4.961 8.431 1.00 97.50 271 ILE A O 1
ATOM 2126 N N . ILE A 1 272 ? -17.460 3.577 7.069 1.00 97.19 272 ILE A N 1
ATOM 2127 C CA . ILE A 1 272 ? -17.985 4.600 6.155 1.00 97.19 272 ILE A CA 1
ATOM 2128 C C . ILE A 1 272 ? -19.500 4.713 6.329 1.00 97.19 272 ILE A C 1
ATOM 2130 O O . ILE A 1 272 ? -20.229 3.734 6.168 1.00 97.19 272 ILE A O 1
ATOM 2134 N N . THR A 1 273 ? -19.974 5.924 6.618 1.00 90.44 273 THR A N 1
ATOM 2135 C CA . THR A 1 273 ? -21.379 6.235 6.942 1.00 90.44 273 THR A CA 1
ATOM 2136 C C . THR A 1 273 ? -22.152 6.876 5.783 1.00 90.44 273 THR A C 1
ATOM 2138 O O . THR A 1 273 ? -23.385 6.910 5.801 1.00 90.44 273 THR A O 1
ATOM 2141 N N . GLY A 1 274 ? -21.448 7.367 4.755 1.00 71.19 274 GLY A N 1
ATOM 2142 C CA . GLY A 1 274 ? -22.038 7.955 3.548 1.00 71.19 274 GLY A CA 1
ATOM 2143 C C . GLY A 1 274 ? -22.563 6.910 2.560 1.00 71.19 274 GLY A C 1
ATOM 2144 O O . GLY A 1 274 ? -22.081 5.778 2.535 1.00 71.19 274 GLY A O 1
ATOM 2145 N N . ARG A 1 275 ? -23.559 7.284 1.744 1.00 53.78 275 ARG A N 1
ATOM 2146 C CA . ARG A 1 275 ? -23.994 6.492 0.582 1.00 53.78 275 ARG A CA 1
ATOM 2147 C C . ARG A 1 275 ? -23.166 6.831 -0.641 1.00 53.78 275 ARG A C 1
ATOM 2149 O O . ARG A 1 275 ? -22.986 8.038 -0.886 1.00 53.78 275 ARG A O 1
#

Nearest PDB structures (foldseek):
  1e7s-assembly1_A-2  TM=3.227E-01  e=2.719E-02  Escherichia coli
  1e7r-assembly1_A-2  TM=3.142E-01  e=4.119E-02  Escherichia coli
  4v8w-assembly1_D  TM=3.478E-01  e=1.078E+00  Mycobacterium tuberculosis
  4v8l-assembly1_C  TM=3.541E-01  e=1.288E+00  Mycolicibacterium smegmatis
  4v8v-assembly1_A  TM=3.391E-01  e=9.571E-01  Mycobacterium tuberculosis

Solvent-accessible surface area (backbone atoms only — not comparable to full-atom values): 14677 Å² total; per-residue (Å²): 131,80,83,78,70,35,44,74,36,47,81,91,59,74,75,58,95,89,54,77,70,42,21,29,39,34,35,27,28,58,64,58,53,45,75,84,66,15,48,53,46,54,46,26,60,34,90,39,40,28,80,74,52,16,18,32,35,37,63,47,50,94,79,44,36,48,54,32,47,28,87,88,24,90,44,16,64,61,49,54,62,59,53,30,96,90,48,73,59,62,34,37,40,40,48,20,57,66,41,41,36,55,76,42,48,64,18,44,33,78,69,17,73,83,46,92,47,49,76,64,27,53,28,69,72,38,39,54,50,40,49,49,48,49,45,53,14,51,52,45,48,52,50,50,52,50,60,58,44,69,82,52,97,64,84,54,44,34,40,37,60,42,63,50,54,41,42,52,76,36,42,28,98,47,90,88,72,44,17,70,65,32,49,51,35,56,71,17,36,43,68,85,51,55,68,52,39,25,51,37,39,36,54,50,43,46,48,45,41,63,73,36,41,51,72,56,44,33,75,94,72,33,23,39,50,31,68,30,65,78,70,56,52,61,48,98,88,52,20,74,73,21,29,71,28,22,79,40,55,24,66,67,26,37,48,52,40,39,65,71,32,41,42,74,69,36,33,89,74,54,41,36,70,62,133

Mean predicted aligned error: 4.39 Å

Radius of gyration: 18.68 Å; Cα contacts (8 Å, |Δi|>4): 496; chains: 1; bounding box: 45×39×54 Å

pLDDT: mean 91.83, std 9.78, range [34.97, 98.62]

Secondary structure (DSSP, 8-state):
------EEE-TT--PPTTSPPPSEEEE-SHHHHSTT-SHHHHHHH-TTB-GGGSEEEE---TT--GGGGSTT-TTHHHHHHHTSTT---SEEEE--HHHHHHHTGGGB-S--TT-SSGGGGB-HHHHHHHHHHHHHHHHHHHHHHHHHHTTSSSPPPEEEE-------S---SSTTS--HHHHHHHHTT----HHHHHHHHHHHHHHHIIIIITTT-BGGGTEEEE--TTSS--STTTHHHHEEETTEE-HHHHHHHIIIIIHHHHGGGTSB---

Sequence (275 aa):
MGNVGGSVYRPGESPDPGATPPAGLALGDAWFWHAEQTLLQALVEHPQVAPEHAAIRLLGFNGARLNEYIGDGAYASVIRMHLSPELHFSEFYLGGFANDALEHRLALRDDCSAASSPAACFSAARLDLLLYHVSEGLNGIIRAIRWAYRKTPWQQPIFLNGYDYPVPDGRGFVDSHGGWITTVMDDAGVDPDLAFRTEVMKLVIDAVNDEVLAEFHAPLEHVFHVDSRGILASDVQHYAEDWENEGYPTRDGFMKILERAWFPMLRPFGIITGR